Protein AF-F5Y6M7-F1 (afdb_monomer)

Solvent-accessible surface area (backbone atoms only — not comparable to full-atom values): 18464 Å² total; per-residue (Å²): 139,81,66,92,61,47,70,65,46,56,56,47,49,55,55,59,61,39,66,76,75,61,80,89,81,78,86,82,82,83,78,71,82,84,74,93,82,72,79,86,86,74,81,93,67,88,75,88,75,91,73,80,91,71,47,71,66,55,54,52,50,47,16,45,76,72,16,51,59,93,63,49,22,53,53,49,12,53,53,26,47,75,72,57,36,40,19,58,15,48,51,24,42,46,50,41,49,52,45,37,28,29,61,54,59,43,56,69,68,62,53,51,52,52,43,48,54,52,38,54,53,58,68,71,49,87,73,54,78,92,39,72,68,26,49,31,49,50,11,24,47,26,26,38,52,12,50,51,27,47,76,69,66,37,37,68,60,12,40,52,25,42,60,65,21,60,75,80,87,61,58,90,69,30,71,70,47,48,54,44,40,48,27,38,24,76,72,64,41,71,70,33,56,62,55,58,61,72,42,38,49,40,39,68,61,31,38,56,58,24,42,53,43,24,70,54,46,62,60,72,59,12,36,52,26,14,48,51,20,24,70,74,31,70,82,12,70,54,20,67,59,27,28,34,52,38,18,49,68,68,72,58,48,92,54,11,87,36,62,60,52,70,65,57,52,50,50,34,50,51,52,17,62,76,67,74,35,66,72,58,43,56,84,53,49,56,30,46,50,52,77,93,44,77,55,38,53,49,49,53,57,57,54,34,65,45,35,79,40,67,72,41,23,50,49,32,45,51,51,20,74,76,42,65,68,56,31,17,55,51,28,45,55,32,47,73,107

Sequence (337 aa):
MKSSFFLLLSMLILISLGCLGCSREGLATGAMPPTEDAPPVAPANASPGFKPSISLGEIAELERAGGYFPGLGLAESGLHESAGDYGAAVIASYKELSWAYGYGSVDKPSVEDGIRQVLEYLESQSLNAGTDEGKARSNAVNAAKGVLAFSGEDWKDAASLLNAAGFDGDESDSFARWMLLVCSLETGDEAARLLYGAIRARYSNFPEYWYRGARGFKGNIASSYAEQCINLNPQGHFAPECRKIIAGNLGLGGKGEAIRSKAEIEDGIKRSVSAEDPRLLEDILPLMSLPDNVYTLYALGSLKALAAYPVFKEYFSEQASLSGGRLAERLSYISRG

Radius of gyration: 23.69 Å; Cα contacts (8 Å, |Δi|>4): 429; chains: 1; bounding box: 58×53×67 Å

Secondary structure (DSSP, 8-state):
--STTHHHHHHHHHHHHHTTSS-TTSS----PPP-S-PPP-------S-------HHHHHHHHHHH---TTHHHHHHHHHHHTT-HHHHHHHHHHHHHHHHHTTSS-HHHHHHHHHHHHHHHHHS---TTSHHHHHHHHHHHHHHHHHHHHTT-HHHHHHHHHHT--TT--TT-HHHHHHHHHHHHTT-HHHHHHHHHTTTTTTT-HHHHHHHHHHS-HHHHHHHHHHHHHH-TTSTTHHHHHHHHHHHTT-TT-GGG---HHHHHHHHHHHHHTT-GGGGGGGHHHHTSPS-HHHHHHHHHHHHHTTSHHHHHHHHHHHHH--HHHHHHHHHHHH-

Nearest PDB structures (foldseek):
  9gaw-assembly1_P  TM=3.776E-01  e=2.015E-01  Homo sapiens
  8pkp-assembly1_J  TM=3.714E-01  e=1.933E-01  Homo sapiens
  6q6h-assembly1_P  TM=3.797E-01  e=3.189E-01  Homo sapiens
  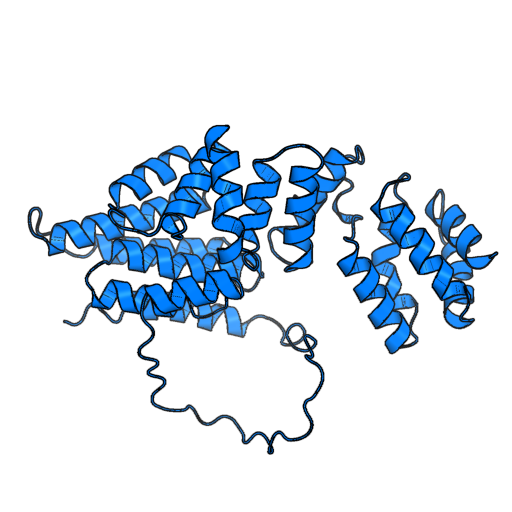6q6h-assembly1_J  TM=4.003E-01  e=6.214E-01  Homo sapiens
  5l0y-assembly3_C  TM=4.524E-01  e=1.211E+00  Thermochaetoides thermophila DSM 1495

Mean predicted aligned error: 9.32 Å

Structure (mmCIF, N/CA/C/O backbone):
data_AF-F5Y6M7-F1
#
_entry.id   AF-F5Y6M7-F1
#
loop_
_atom_site.group_PDB
_atom_site.id
_atom_site.type_symbol
_atom_site.label_atom_id
_atom_site.label_alt_id
_atom_site.label_comp_id
_atom_site.label_asym_id
_atom_site.label_entity_id
_atom_site.label_seq_id
_atom_site.pdbx_PDB_ins_code
_atom_site.Cartn_x
_atom_site.Cartn_y
_atom_site.Cartn_z
_atom_site.occupancy
_atom_site.B_iso_or_equiv
_atom_site.auth_seq_id
_atom_site.auth_comp_id
_atom_site.auth_asym_id
_atom_site.auth_atom_id
_atom_site.pdbx_PDB_model_num
ATOM 1 N N . MET A 1 1 ? 26.449 -15.018 -24.061 1.00 38.56 1 MET A N 1
ATOM 2 C CA . MET A 1 1 ? 25.506 -16.010 -23.483 1.00 38.56 1 MET A CA 1
ATOM 3 C C . MET A 1 1 ? 25.715 -16.338 -21.988 1.00 38.56 1 MET A C 1
ATOM 5 O O . MET A 1 1 ? 25.109 -17.286 -21.519 1.00 38.56 1 MET A O 1
ATOM 9 N N . LYS A 1 2 ? 26.500 -15.576 -21.197 1.00 40.06 2 LYS A N 1
ATOM 10 C CA . LYS A 1 2 ? 26.647 -15.786 -19.730 1.00 40.06 2 LYS A CA 1
ATOM 11 C C . LYS A 1 2 ? 26.033 -14.676 -18.851 1.00 40.06 2 LYS A C 1
ATOM 13 O O . LYS A 1 2 ? 26.124 -14.764 -17.637 1.00 40.06 2 LYS A O 1
ATOM 18 N N . SER A 1 3 ? 25.442 -13.637 -19.449 1.00 46.75 3 SER A N 1
ATOM 19 C CA . SER A 1 3 ? 24.915 -12.467 -18.720 1.00 46.75 3 SER A CA 1
ATOM 20 C C . SER A 1 3 ? 23.458 -12.660 -18.262 1.00 46.75 3 SER A C 1
ATOM 22 O O . SER A 1 3 ? 23.088 -12.163 -17.206 1.00 46.75 3 SER A O 1
ATOM 24 N N . SER A 1 4 ? 22.693 -13.504 -18.968 1.00 46.38 4 SER A N 1
ATOM 25 C CA . SER A 1 4 ? 21.240 -13.694 -18.813 1.00 46.38 4 SER A CA 1
ATOM 26 C C . SER A 1 4 ? 20.769 -14.430 -17.544 1.00 46.38 4 SER A C 1
ATOM 28 O O . SER A 1 4 ? 19.645 -14.903 -17.475 1.00 46.38 4 SER A O 1
ATOM 30 N N . PHE A 1 5 ? 21.667 -14.674 -16.590 1.00 45.91 5 PHE A N 1
ATOM 31 C CA . PHE A 1 5 ? 21.364 -15.423 -15.363 1.00 45.91 5 PHE A CA 1
ATOM 32 C C . PHE A 1 5 ? 21.635 -14.585 -14.113 1.00 45.91 5 PHE A C 1
ATOM 34 O O . PHE A 1 5 ? 21.360 -15.036 -13.011 1.00 45.91 5 PHE A O 1
ATOM 41 N N . PHE A 1 6 ? 22.215 -13.388 -14.259 1.00 52.75 6 PHE A N 1
ATOM 42 C CA . PHE A 1 6 ? 22.750 -12.645 -13.122 1.00 52.75 6 PHE A CA 1
ATOM 43 C C . PHE A 1 6 ? 21.760 -11.621 -12.562 1.00 52.75 6 PHE A C 1
ATOM 45 O O . PHE A 1 6 ? 21.644 -11.559 -11.349 1.00 52.75 6 PHE A O 1
ATOM 52 N N . LEU A 1 7 ? 20.998 -10.900 -13.402 1.00 52.78 7 LEU A N 1
ATOM 53 C CA . LEU A 1 7 ? 19.983 -9.920 -12.961 1.00 52.78 7 LEU A CA 1
ATOM 54 C C . LEU A 1 7 ? 18.886 -10.566 -12.105 1.00 52.78 7 LEU A C 1
ATOM 56 O O . LEU A 1 7 ? 18.525 -10.059 -11.044 1.00 52.78 7 LEU A O 1
ATOM 60 N N . LEU A 1 8 ? 18.397 -11.721 -12.554 1.00 50.94 8 LEU A N 1
ATOM 61 C CA . LEU A 1 8 ? 17.391 -12.510 -11.851 1.00 50.94 8 LEU A CA 1
ATOM 62 C C . LEU A 1 8 ? 17.965 -13.139 -10.569 1.00 50.94 8 LEU A C 1
ATOM 64 O O . LEU A 1 8 ? 17.288 -13.173 -9.547 1.00 50.94 8 LEU A O 1
ATOM 68 N N . LEU A 1 9 ? 19.232 -13.575 -10.586 1.00 49.00 9 LEU A N 1
ATOM 69 C CA . LEU A 1 9 ? 19.900 -14.181 -9.430 1.00 49.00 9 LEU A CA 1
ATOM 70 C C . LEU A 1 9 ? 20.268 -13.150 -8.351 1.00 49.00 9 LEU A C 1
ATOM 72 O O . LEU A 1 9 ? 20.101 -13.449 -7.175 1.00 49.00 9 LEU A O 1
ATOM 76 N N . SER A 1 10 ? 20.715 -11.941 -8.702 1.00 49.94 10 SER A N 1
ATOM 77 C CA . SER A 1 10 ? 20.995 -10.885 -7.719 1.00 49.94 10 SER A CA 1
ATOM 78 C C . SER A 1 10 ? 19.713 -10.351 -7.072 1.00 49.94 10 SER A C 1
ATOM 80 O O . SER A 1 10 ? 19.687 -10.165 -5.857 1.00 49.94 10 SER A O 1
ATOM 82 N N . MET A 1 11 ? 18.622 -10.220 -7.835 1.00 53.16 11 MET A N 1
ATOM 83 C CA . MET A 1 11 ? 17.289 -9.900 -7.298 1.00 53.16 11 MET A CA 1
ATOM 84 C C . MET A 1 11 ? 16.720 -11.030 -6.414 1.00 53.16 11 MET A C 1
ATOM 86 O O . MET A 1 11 ? 16.199 -10.765 -5.332 1.00 53.16 11 MET A O 1
ATOM 90 N N . LEU A 1 12 ? 16.889 -12.300 -6.804 1.00 53.12 12 LEU A N 1
ATOM 91 C CA . LEU A 1 12 ? 16.504 -13.464 -5.990 1.00 53.12 12 LEU A CA 1
ATOM 92 C C . LEU A 1 12 ? 17.332 -13.597 -4.701 1.00 53.12 12 LEU A C 1
ATOM 94 O O . LEU A 1 12 ? 16.791 -13.998 -3.670 1.00 53.12 12 LEU A O 1
ATOM 98 N N . ILE A 1 13 ? 18.624 -13.249 -4.728 1.00 53.75 13 ILE A N 1
ATOM 99 C CA . ILE A 1 13 ? 19.487 -13.258 -3.538 1.00 53.75 13 ILE A CA 1
ATOM 100 C C . ILE A 1 13 ? 18.972 -12.252 -2.498 1.00 53.75 13 ILE A C 1
ATOM 102 O O . ILE A 1 13 ? 18.893 -12.602 -1.321 1.00 53.75 13 ILE A O 1
ATOM 106 N N . LEU A 1 14 ? 18.521 -11.067 -2.921 1.00 51.44 14 LEU A N 1
ATOM 107 C CA . LEU A 1 14 ? 17.935 -10.052 -2.034 1.00 51.44 14 LEU A CA 1
ATOM 108 C C . LEU A 1 14 ? 16.632 -10.526 -1.373 1.00 51.44 14 LEU A C 1
ATOM 110 O O . LEU A 1 14 ? 16.454 -10.343 -0.170 1.00 51.44 14 LEU A O 1
ATOM 114 N N . ILE A 1 15 ? 15.766 -11.215 -2.123 1.00 52.41 15 ILE A N 1
ATOM 115 C CA . ILE A 1 15 ? 14.529 -11.804 -1.583 1.00 52.41 15 ILE A CA 1
ATOM 116 C C . ILE A 1 15 ? 14.859 -12.949 -0.607 1.00 52.41 15 ILE A C 1
ATOM 118 O O . ILE A 1 15 ? 14.293 -13.030 0.482 1.00 52.41 15 ILE A O 1
ATOM 122 N N . SER A 1 16 ? 15.830 -13.808 -0.940 1.00 43.44 16 SER A N 1
ATOM 123 C CA . SER A 1 16 ? 16.212 -14.948 -0.092 1.00 43.44 16 SER A CA 1
ATOM 124 C C . SER A 1 16 ? 16.916 -14.550 1.214 1.00 43.44 16 SER A C 1
ATOM 126 O O . SER A 1 16 ? 16.759 -15.238 2.223 1.00 43.44 16 SER A O 1
ATOM 128 N N . LEU A 1 17 ? 17.653 -13.433 1.220 1.00 42.22 17 LEU A N 1
ATOM 129 C CA . LEU A 1 17 ? 18.317 -12.906 2.415 1.00 42.22 17 LEU A CA 1
ATOM 130 C C . LEU A 1 17 ? 17.340 -12.153 3.333 1.00 42.22 17 LEU A C 1
ATOM 132 O O . LEU A 1 17 ? 17.483 -12.246 4.551 1.00 42.22 17 LEU A O 1
ATOM 136 N N . GLY A 1 18 ? 16.311 -11.493 2.785 1.00 38.72 18 GLY A N 1
ATOM 137 C CA . GLY A 1 18 ? 15.234 -10.870 3.570 1.00 38.72 18 GLY A CA 1
ATOM 138 C C . GLY A 1 18 ? 14.302 -11.884 4.252 1.00 38.72 18 GLY A C 1
ATOM 139 O O . GLY A 1 18 ? 13.881 -11.684 5.390 1.00 38.72 18 GLY A O 1
ATOM 140 N N . CYS A 1 19 ? 14.046 -13.036 3.621 1.00 37.62 19 CYS A N 1
ATOM 141 C CA . CYS A 1 19 ? 13.183 -14.083 4.185 1.00 37.62 19 CYS A CA 1
ATOM 142 C C . CYS A 1 19 ? 13.796 -14.883 5.355 1.00 37.62 19 CYS A C 1
ATOM 144 O O . CYS A 1 19 ? 13.081 -15.660 5.987 1.00 37.62 19 CYS A O 1
ATOM 146 N N . LEU A 1 20 ? 15.087 -14.722 5.668 1.00 33.81 20 LEU A N 1
ATOM 147 C CA . LEU A 1 20 ? 15.745 -15.438 6.773 1.00 33.81 20 LEU A CA 1
ATOM 148 C C . LEU A 1 20 ? 15.658 -14.709 8.130 1.00 33.81 20 LEU A C 1
ATOM 150 O O . LEU A 1 20 ? 16.050 -15.288 9.142 1.00 33.81 20 LEU A O 1
ATOM 154 N N . GLY A 1 21 ? 15.138 -13.474 8.171 1.00 30.48 21 GLY A N 1
ATOM 155 C CA . GLY A 1 21 ? 15.142 -12.622 9.371 1.00 30.48 21 GLY A CA 1
ATOM 156 C C . GLY A 1 21 ? 13.788 -12.342 10.037 1.00 30.48 21 GLY A C 1
ATOM 157 O O . GLY A 1 21 ? 13.776 -11.828 11.154 1.00 30.48 21 GLY A O 1
ATOM 158 N N . CYS A 1 22 ? 12.653 -12.671 9.411 1.00 30.58 22 CYS A N 1
ATOM 159 C CA . CYS A 1 22 ? 11.329 -12.326 9.944 1.00 30.58 22 CYS A CA 1
ATOM 160 C C . CYS A 1 22 ? 10.579 -13.551 10.485 1.00 30.58 22 CYS A C 1
ATOM 162 O O . CYS A 1 22 ? 10.373 -14.547 9.791 1.00 30.58 22 CYS A O 1
ATOM 164 N N . SER A 1 23 ? 10.167 -13.454 11.751 1.00 29.89 23 SER A N 1
ATOM 165 C CA . SER A 1 23 ? 9.388 -14.447 12.489 1.00 29.89 23 SER A CA 1
ATOM 166 C C . SER A 1 23 ? 8.199 -14.983 11.691 1.00 29.89 23 SER A C 1
ATOM 168 O O . SER A 1 23 ? 7.392 -14.245 11.130 1.00 29.89 23 SER A O 1
ATOM 170 N N . ARG A 1 24 ? 8.077 -16.308 11.695 1.00 26.98 24 ARG A N 1
ATOM 171 C CA . ARG A 1 24 ? 7.140 -17.127 10.916 1.00 26.98 24 ARG A CA 1
ATOM 172 C C . ARG A 1 24 ? 5.676 -17.073 11.395 1.00 26.98 24 ARG A C 1
ATOM 174 O O . ARG A 1 24 ? 4.936 -18.017 11.145 1.00 26.98 24 ARG A O 1
ATOM 181 N N . GLU A 1 25 ? 5.249 -16.012 12.077 1.00 29.19 25 GLU A N 1
ATOM 182 C CA . GLU A 1 25 ? 3.933 -15.961 12.744 1.00 29.19 25 GLU A CA 1
ATOM 183 C C . GLU A 1 25 ? 2.827 -15.228 11.959 1.00 29.19 25 GLU A C 1
ATOM 185 O O . GLU A 1 25 ? 1.683 -15.221 12.396 1.00 29.19 25 GLU A O 1
ATOM 190 N N . GLY A 1 26 ? 3.101 -14.670 10.773 1.00 27.14 26 GLY A N 1
ATOM 191 C CA . GLY A 1 26 ? 2.112 -13.854 10.041 1.00 27.14 26 GLY A CA 1
ATOM 192 C C . GLY A 1 26 ? 1.380 -14.501 8.855 1.00 27.14 26 GLY A C 1
ATOM 193 O O . GLY A 1 26 ? 0.433 -13.913 8.348 1.00 27.14 26 GLY A O 1
ATOM 194 N N . LEU A 1 27 ? 1.795 -15.678 8.369 1.00 28.19 27 LEU A N 1
ATOM 195 C CA . LEU A 1 27 ? 1.344 -16.207 7.062 1.00 28.19 27 LEU A CA 1
ATOM 196 C C . LEU A 1 27 ? 0.373 -17.396 7.127 1.00 28.19 27 LEU A C 1
ATOM 198 O O . LEU A 1 27 ? 0.141 -18.069 6.125 1.00 28.19 27 LEU A O 1
ATOM 202 N N . ALA A 1 28 ? -0.244 -17.645 8.280 1.00 30.31 28 ALA A N 1
ATOM 203 C CA . ALA A 1 28 ? -1.274 -18.668 8.419 1.00 30.31 28 ALA A CA 1
ATOM 204 C C . ALA A 1 28 ? -2.519 -18.078 9.084 1.00 30.31 28 ALA A C 1
ATOM 206 O O . ALA A 1 28 ? -2.620 -18.096 10.303 1.00 30.31 28 ALA A O 1
ATOM 207 N N . THR A 1 29 ? -3.443 -17.522 8.291 1.00 28.84 29 THR A N 1
ATOM 208 C CA . THR A 1 29 ? -4.909 -17.481 8.544 1.00 28.84 29 THR A CA 1
ATOM 209 C C . THR A 1 29 ? -5.645 -16.724 7.426 1.00 28.84 29 THR A C 1
ATOM 211 O O . THR A 1 29 ? -6.476 -15.857 7.652 1.00 28.84 29 THR A O 1
ATOM 214 N N . GLY A 1 30 ? -5.378 -17.096 6.174 1.00 26.62 30 GLY A N 1
ATOM 215 C CA . GLY A 1 30 ? -6.257 -16.809 5.035 1.00 26.62 30 GLY A CA 1
ATOM 216 C C . GLY A 1 30 ? -6.943 -18.094 4.583 1.00 26.62 30 GLY A C 1
ATOM 217 O O . GLY A 1 30 ? -6.727 -18.544 3.463 1.00 26.62 30 GLY A O 1
ATOM 218 N N . ALA A 1 31 ? -7.663 -18.763 5.487 1.00 28.25 31 ALA A N 1
ATOM 219 C CA . ALA A 1 31 ? -8.345 -20.013 5.175 1.00 28.25 31 ALA A CA 1
ATOM 220 C C . ALA A 1 31 ? -9.518 -19.744 4.220 1.00 28.25 31 ALA A C 1
ATOM 222 O O . ALA A 1 31 ? -10.558 -19.222 4.626 1.00 28.25 31 ALA A O 1
ATOM 223 N N . MET A 1 32 ? -9.354 -20.136 2.954 1.00 29.45 32 MET A N 1
ATOM 224 C CA . MET A 1 32 ? -10.491 -20.563 2.142 1.00 29.45 32 MET A CA 1
ATOM 225 C C . MET A 1 32 ? -11.198 -21.732 2.857 1.00 29.45 32 MET A C 1
ATOM 227 O O . MET A 1 32 ? -10.522 -22.528 3.517 1.00 29.45 32 MET A O 1
ATOM 231 N N . PRO A 1 33 ? -12.536 -21.845 2.774 1.00 29.19 33 PRO A N 1
ATOM 232 C CA 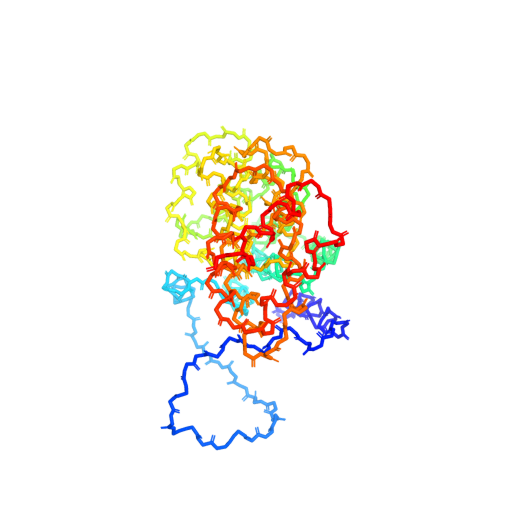. PRO A 1 33 ? -13.256 -22.956 3.387 1.00 29.19 33 PRO A CA 1
ATOM 233 C C . PRO A 1 33 ? -12.767 -24.297 2.809 1.00 29.19 33 PRO A C 1
ATOM 235 O O . PRO A 1 33 ? -12.446 -24.366 1.619 1.00 29.19 33 PRO A O 1
ATOM 238 N N . PRO A 1 34 ? -12.687 -25.360 3.628 1.00 28.77 34 PRO A N 1
ATOM 239 C CA . PRO A 1 34 ? -12.121 -26.630 3.207 1.00 28.77 34 PRO A CA 1
ATOM 240 C C . PRO A 1 34 ? -13.076 -27.323 2.236 1.00 28.77 34 PRO A C 1
ATOM 242 O O . PRO A 1 34 ? -14.213 -27.639 2.579 1.00 28.77 34 PRO A O 1
ATOM 245 N N . THR A 1 35 ? -12.605 -27.598 1.025 1.00 31.08 35 THR A N 1
ATOM 246 C CA . THR A 1 35 ? -13.136 -28.703 0.229 1.00 31.08 35 THR A CA 1
ATOM 247 C C . THR A 1 35 ? -12.589 -29.995 0.836 1.00 31.08 35 THR A C 1
ATOM 249 O O . THR A 1 35 ? -11.390 -30.265 0.736 1.00 31.08 35 THR A O 1
ATOM 252 N N . GLU A 1 36 ? -13.446 -30.754 1.521 1.00 29.98 36 GLU A N 1
ATOM 253 C CA . GLU A 1 36 ? -13.188 -32.147 1.898 1.00 29.98 36 GLU A CA 1
ATOM 254 C C . GLU A 1 36 ? -12.927 -32.958 0.619 1.00 29.98 36 GLU A C 1
ATOM 256 O O . GLU A 1 36 ? -13.863 -33.237 -0.117 1.00 29.98 36 GLU A O 1
ATOM 261 N N . ASP A 1 37 ? -11.646 -33.183 0.302 1.00 33.12 37 ASP A N 1
ATOM 262 C CA . ASP A 1 37 ? -11.072 -34.313 -0.468 1.00 33.12 37 ASP A CA 1
ATOM 263 C C . ASP A 1 37 ? -9.660 -33.970 -1.001 1.00 33.12 37 ASP A C 1
ATOM 265 O O . ASP A 1 37 ? -9.307 -34.234 -2.152 1.00 33.12 37 ASP A O 1
ATOM 269 N N . ALA A 1 38 ? -8.801 -33.372 -0.165 1.00 30.30 38 ALA A N 1
ATOM 270 C CA . ALA A 1 38 ? -7.386 -33.202 -0.498 1.00 30.30 38 ALA A CA 1
ATOM 271 C C . ALA A 1 38 ? -6.548 -34.336 0.136 1.00 30.30 38 ALA A C 1
ATOM 273 O O . ALA A 1 38 ? -6.581 -34.499 1.359 1.00 30.30 38 ALA A O 1
ATOM 274 N N . PRO A 1 39 ? -5.790 -35.127 -0.652 1.00 30.89 39 PRO A N 1
ATOM 275 C CA . PRO A 1 39 ? -4.927 -36.180 -0.122 1.00 30.89 39 PRO A CA 1
ATOM 276 C C . PRO A 1 39 ? -3.743 -35.594 0.676 1.00 30.89 39 PRO A C 1
ATOM 278 O O . PRO A 1 39 ? -3.379 -34.431 0.485 1.00 30.89 39 PRO A O 1
ATOM 281 N N . PRO A 1 40 ? -3.125 -36.382 1.579 1.00 29.73 40 PRO A N 1
ATOM 282 C CA . PRO A 1 40 ? -2.160 -35.879 2.552 1.00 29.73 40 PRO A CA 1
ATOM 283 C C . PRO A 1 40 ? -0.910 -35.284 1.891 1.00 29.73 40 PRO A C 1
ATOM 285 O O . PRO A 1 40 ? -0.286 -35.893 1.021 1.00 29.73 40 PRO A O 1
ATOM 288 N N . VAL A 1 41 ? -0.532 -34.091 2.356 1.00 32.78 41 VAL A N 1
ATOM 289 C CA . VAL A 1 41 ? 0.650 -33.337 1.922 1.00 32.78 41 VAL A CA 1
ATOM 290 C C . VAL A 1 41 ? 1.926 -34.054 2.380 1.00 32.78 41 VAL A C 1
ATOM 292 O O . VAL A 1 41 ? 2.188 -34.186 3.575 1.00 32.78 41 VAL A O 1
ATOM 295 N N . ALA A 1 42 ? 2.726 -34.513 1.416 1.00 29.19 42 ALA A N 1
ATOM 296 C CA . ALA A 1 42 ? 4.065 -35.059 1.630 1.00 29.19 42 ALA A CA 1
ATOM 297 C C . ALA A 1 42 ? 5.101 -33.933 1.865 1.00 29.19 42 ALA A C 1
ATOM 299 O O . ALA A 1 42 ? 4.915 -32.818 1.370 1.00 29.19 42 ALA A O 1
ATOM 300 N N . PRO A 1 43 ? 6.201 -34.194 2.601 1.00 29.95 43 PRO A N 1
ATOM 301 C CA . PRO A 1 43 ? 7.187 -33.175 2.940 1.00 29.95 43 PRO A CA 1
ATOM 302 C C . PRO A 1 43 ? 7.972 -32.696 1.713 1.00 29.95 43 PRO A C 1
ATOM 304 O O . PRO A 1 43 ? 8.171 -33.429 0.743 1.00 29.95 43 PRO A O 1
ATOM 307 N N . ALA A 1 44 ? 8.423 -31.444 1.803 1.00 40.34 44 ALA A N 1
ATOM 308 C CA . ALA A 1 44 ? 9.126 -30.686 0.780 1.00 40.34 44 ALA A CA 1
ATOM 309 C C . ALA A 1 44 ? 10.317 -31.444 0.170 1.00 40.34 44 ALA A C 1
ATOM 311 O O . ALA A 1 44 ? 11.409 -31.481 0.733 1.00 40.34 44 ALA A O 1
ATOM 312 N N . ASN A 1 45 ? 10.108 -31.967 -1.036 1.00 30.69 45 ASN A N 1
ATOM 313 C CA . ASN A 1 45 ? 11.173 -32.233 -1.988 1.00 30.69 45 ASN A CA 1
ATOM 314 C C . ASN A 1 45 ? 11.126 -31.133 -3.047 1.00 30.69 45 ASN A C 1
ATOM 316 O O . ASN A 1 45 ? 10.085 -30.902 -3.668 1.00 30.69 45 ASN A O 1
ATOM 320 N N . ALA A 1 46 ? 12.256 -30.449 -3.228 1.00 36.31 46 ALA A N 1
ATOM 321 C CA . ALA A 1 46 ? 12.477 -29.518 -4.323 1.00 36.31 46 ALA A CA 1
ATOM 322 C C . ALA A 1 46 ? 12.068 -30.195 -5.637 1.00 36.31 46 ALA A C 1
ATOM 324 O O . ALA A 1 46 ? 12.698 -31.162 -6.060 1.00 36.31 46 ALA A O 1
ATOM 325 N N . SER A 1 47 ? 10.982 -29.722 -6.247 1.00 27.97 47 SER A N 1
ATOM 326 C CA . SER A 1 47 ? 10.545 -30.220 -7.546 1.00 27.97 47 SER A CA 1
ATOM 327 C C . SER A 1 47 ? 11.450 -29.616 -8.622 1.00 27.97 47 SER A C 1
ATOM 329 O O . SER A 1 47 ? 11.456 -28.394 -8.789 1.00 27.97 47 SER A O 1
ATOM 331 N N . PRO A 1 48 ? 12.230 -30.426 -9.356 1.00 31.70 48 PRO A N 1
ATOM 332 C CA . PRO A 1 48 ? 12.978 -29.942 -10.497 1.00 31.70 48 PRO A CA 1
ATOM 333 C C . PRO A 1 48 ? 12.004 -29.784 -11.672 1.00 31.70 48 PRO A C 1
ATOM 335 O O . PRO A 1 48 ? 11.471 -30.771 -12.171 1.00 31.70 48 PRO A O 1
ATOM 338 N N . GLY A 1 49 ? 11.777 -28.545 -12.120 1.00 33.44 49 GLY A N 1
ATOM 339 C CA . GLY A 1 49 ? 11.135 -28.273 -13.413 1.00 33.44 49 GLY A CA 1
ATOM 340 C C . GLY A 1 49 ? 9.733 -27.658 -13.388 1.00 33.44 49 GLY A C 1
ATOM 341 O O . GLY A 1 49 ? 8.863 -28.118 -14.124 1.00 33.44 49 GLY A O 1
ATOM 342 N N . PHE A 1 50 ? 9.512 -26.570 -12.645 1.00 33.53 50 PHE A N 1
ATOM 343 C CA . PHE A 1 50 ? 8.385 -25.683 -12.952 1.00 33.53 50 PHE A CA 1
ATOM 344 C C . PHE A 1 50 ? 8.686 -24.938 -14.266 1.00 33.53 50 PHE A C 1
ATOM 346 O O . PHE A 1 50 ? 9.446 -23.975 -14.290 1.00 33.53 50 PHE A O 1
ATOM 353 N N . LYS A 1 51 ? 8.138 -25.430 -15.382 1.00 40.66 51 LYS A N 1
ATOM 354 C CA . LYS A 1 51 ? 7.995 -24.674 -16.633 1.00 40.66 51 LYS A CA 1
ATOM 355 C C . LYS A 1 51 ? 6.505 -24.477 -16.915 1.00 40.66 51 LYS A C 1
ATOM 357 O O . LYS A 1 51 ? 5.937 -25.276 -17.659 1.00 40.66 51 LYS A O 1
ATOM 362 N N . PRO A 1 52 ? 5.847 -23.444 -16.375 1.00 43.31 52 PRO A N 1
ATOM 363 C CA . PRO A 1 52 ? 4.686 -22.917 -17.056 1.00 43.31 52 PRO A CA 1
ATOM 364 C C . PRO A 1 52 ? 5.224 -22.135 -18.257 1.00 43.31 52 PRO A C 1
ATOM 366 O O . PRO A 1 52 ? 6.027 -21.214 -18.111 1.00 43.31 52 PRO A O 1
ATOM 369 N N . SER A 1 53 ? 4.819 -22.508 -19.465 1.00 62.00 53 SER A N 1
ATOM 370 C CA . SER A 1 53 ? 4.972 -21.643 -20.635 1.00 62.00 53 SER A CA 1
ATOM 371 C C . SER A 1 53 ? 3.956 -20.501 -20.540 1.00 62.00 53 SER A C 1
ATOM 373 O O . SER A 1 53 ? 3.086 -20.393 -21.396 1.00 62.00 53 SER A O 1
ATOM 375 N N . ILE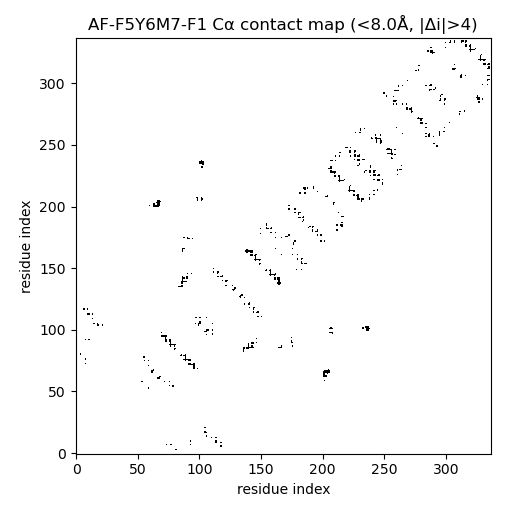 A 1 54 ? 4.001 -19.731 -19.452 1.00 76.62 54 ILE A N 1
ATOM 376 C CA . ILE A 1 54 ? 3.142 -18.568 -19.282 1.00 76.62 54 ILE A CA 1
ATOM 377 C C . ILE A 1 54 ? 3.705 -17.440 -20.146 1.00 76.62 54 ILE A C 1
ATOM 379 O O . ILE A 1 54 ? 4.908 -17.178 -20.145 1.00 76.62 54 ILE A O 1
ATOM 383 N N . SER A 1 55 ? 2.847 -16.827 -20.942 1.00 88.69 55 SER A N 1
ATOM 384 C CA . SER A 1 55 ? 3.155 -15.669 -21.775 1.00 88.69 55 SER A CA 1
ATOM 385 C C . SER A 1 55 ? 2.942 -14.364 -21.002 1.00 88.69 55 SER A C 1
ATOM 387 O O . SER A 1 55 ? 2.230 -14.331 -19.998 1.00 88.69 55 SER A O 1
ATOM 389 N N . LEU A 1 56 ? 3.514 -13.260 -21.498 1.00 88.62 56 LEU A N 1
ATOM 390 C CA . LEU A 1 56 ? 3.289 -11.925 -20.924 1.00 88.62 56 LEU A CA 1
ATOM 391 C C . LEU A 1 56 ? 1.793 -11.562 -20.881 1.00 88.62 56 LEU A C 1
ATOM 393 O O . LEU A 1 56 ? 1.324 -11.004 -19.893 1.00 88.62 56 LEU A O 1
ATOM 397 N N . GLY A 1 57 ? 1.030 -11.944 -21.913 1.00 89.75 57 GLY A N 1
ATOM 398 C CA . GLY A 1 57 ? -0.417 -11.716 -21.961 1.00 89.75 57 GLY A CA 1
ATOM 399 C C . GLY A 1 57 ? -1.184 -12.520 -20.909 1.00 89.75 57 GLY A C 1
ATOM 400 O O . GLY A 1 57 ? -2.097 -11.995 -20.284 1.00 89.75 57 GLY A O 1
ATOM 401 N N . GLU A 1 58 ? -0.792 -13.769 -20.647 1.00 90.56 58 GLU A N 1
ATOM 402 C CA . GLU A 1 58 ? -1.411 -14.571 -19.582 1.00 90.56 58 GLU A CA 1
ATOM 403 C C . GLU A 1 58 ? -1.096 -14.016 -18.189 1.00 90.56 58 GLU A C 1
ATOM 405 O O . GLU A 1 58 ? -1.985 -13.991 -17.344 1.00 90.56 58 GLU A O 1
ATOM 410 N N . ILE A 1 59 ? 0.127 -13.520 -17.951 1.00 91.06 59 ILE A N 1
ATOM 411 C CA . ILE A 1 59 ? 0.461 -12.807 -16.705 1.00 91.06 59 ILE A CA 1
ATOM 412 C C . ILE A 1 59 ? -0.463 -11.597 -16.530 1.00 91.06 59 ILE A C 1
ATOM 414 O O . ILE A 1 59 ? -1.069 -11.438 -15.471 1.00 91.06 59 ILE A O 1
ATOM 418 N N . ALA A 1 60 ? -0.618 -10.777 -17.571 1.00 91.56 60 ALA A N 1
ATOM 419 C CA . ALA A 1 60 ? -1.482 -9.603 -17.521 1.00 91.56 60 ALA A CA 1
ATOM 420 C C . ALA A 1 60 ? -2.953 -9.962 -17.246 1.00 91.56 60 ALA A C 1
ATOM 422 O O . ALA A 1 60 ? -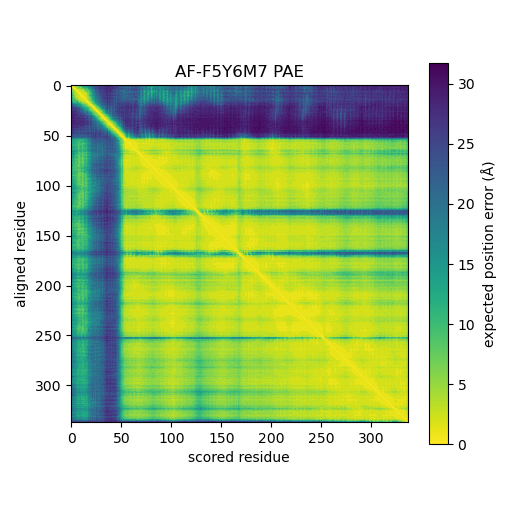3.587 -9.337 -16.397 1.00 91.56 60 ALA A O 1
ATOM 423 N N . GLU A 1 61 ? -3.493 -10.993 -17.900 1.00 92.44 61 GLU A N 1
ATOM 424 C CA . GLU A 1 61 ? -4.870 -11.449 -17.670 1.00 92.44 61 GLU A CA 1
ATOM 425 C C . GLU A 1 61 ? -5.079 -12.019 -16.262 1.00 92.44 61 GLU A C 1
ATOM 427 O O . GLU A 1 61 ? -6.098 -11.735 -15.629 1.00 92.44 61 GLU A O 1
ATOM 432 N N . LEU A 1 62 ? -4.109 -12.766 -15.724 1.00 90.94 62 LEU A N 1
ATOM 433 C CA . LEU A 1 62 ? -4.171 -13.252 -14.344 1.00 90.94 62 LEU A CA 1
ATOM 434 C C . LEU A 1 62 ? -4.209 -12.089 -13.343 1.00 90.94 62 LEU A C 1
ATOM 436 O O . LEU A 1 62 ? -5.009 -12.107 -12.406 1.00 90.94 62 LEU A O 1
ATOM 440 N N . GLU A 1 63 ? -3.401 -11.054 -13.572 1.00 92.69 63 GLU A N 1
ATOM 441 C CA . GLU A 1 63 ? -3.403 -9.847 -12.745 1.00 92.69 63 GLU A CA 1
ATOM 442 C C . GLU A 1 63 ? -4.713 -9.064 -12.872 1.00 92.69 63 GLU A C 1
ATOM 444 O O . GLU A 1 63 ? -5.231 -8.581 -11.872 1.00 92.69 63 GLU A O 1
ATOM 449 N N . ARG A 1 64 ? -5.298 -8.954 -14.069 1.00 93.38 64 ARG A N 1
ATOM 450 C CA . ARG A 1 64 ? -6.606 -8.299 -14.256 1.00 93.38 64 ARG A CA 1
ATOM 451 C C . ARG A 1 64 ? -7.736 -9.061 -13.565 1.00 93.38 64 ARG A C 1
ATOM 453 O O . ARG A 1 64 ? -8.659 -8.434 -13.046 1.00 93.38 64 ARG A O 1
ATOM 460 N N . ALA A 1 65 ? -7.677 -10.392 -13.568 1.00 92.19 65 ALA A N 1
ATOM 461 C CA . ALA A 1 65 ? -8.715 -11.247 -13.002 1.00 92.19 65 ALA A CA 1
ATOM 462 C C . ALA A 1 65 ? -8.653 -11.340 -11.469 1.00 92.19 65 ALA A C 1
ATOM 464 O O . ALA A 1 65 ? -9.699 -11.391 -10.821 1.00 92.19 65 ALA A O 1
ATOM 465 N N . GLY A 1 66 ? -7.449 -11.389 -10.892 1.00 87.69 66 GLY A N 1
ATOM 466 C CA . GLY A 1 66 ? -7.248 -11.674 -9.466 1.00 87.69 66 GLY A CA 1
ATOM 467 C C . GLY A 1 66 ? -6.398 -10.662 -8.700 1.00 87.69 66 GLY A C 1
ATOM 468 O O . GLY A 1 66 ? -6.262 -10.803 -7.485 1.00 87.69 66 GLY A O 1
ATOM 469 N N . GLY A 1 67 ? -5.844 -9.655 -9.374 1.00 89.50 67 GLY A N 1
ATOM 470 C CA . GLY A 1 67 ? -4.796 -8.782 -8.851 1.00 89.50 67 GLY A CA 1
ATOM 471 C C . GLY A 1 67 ? -3.407 -9.425 -8.915 1.00 89.50 67 GLY A C 1
ATOM 472 O O . GLY A 1 67 ? -3.254 -10.616 -9.178 1.00 89.50 67 GLY A O 1
ATOM 473 N N . TYR A 1 68 ? -2.375 -8.625 -8.644 1.00 89.81 68 TYR A N 1
ATOM 474 C CA . TYR A 1 68 ? -0.993 -9.101 -8.550 1.00 89.81 68 TYR A CA 1
ATOM 475 C C . TYR A 1 68 ? -0.800 -10.179 -7.469 1.00 89.81 68 TYR A C 1
ATOM 477 O O . TYR A 1 68 ? -1.366 -10.081 -6.375 1.00 89.81 68 TYR A O 1
ATOM 485 N N . PHE A 1 69 ? 0.056 -11.164 -7.750 1.00 86.50 69 PHE A N 1
ATOM 486 C CA . PHE A 1 69 ? 0.509 -12.170 -6.791 1.00 86.50 69 PHE A CA 1
ATOM 487 C C . PHE A 1 69 ? 2.029 -12.387 -6.868 1.00 86.50 69 PHE A C 1
ATOM 489 O O . PHE A 1 69 ? 2.620 -12.197 -7.935 1.00 86.50 69 PHE A O 1
ATOM 496 N N . PRO A 1 70 ? 2.666 -12.793 -5.752 1.00 88.12 70 PRO A N 1
ATOM 497 C CA . PRO A 1 70 ? 4.117 -12.954 -5.679 1.00 88.12 70 PRO A CA 1
ATOM 498 C C . PRO A 1 70 ? 4.656 -13.940 -6.709 1.00 88.12 70 PRO A C 1
ATOM 500 O O . PRO A 1 70 ? 4.050 -14.980 -6.975 1.00 88.12 70 PRO A O 1
ATOM 503 N N . GLY A 1 71 ? 5.824 -13.627 -7.256 1.00 88.00 71 GLY A N 1
ATOM 504 C CA . GLY A 1 71 ? 6.514 -14.400 -8.281 1.00 88.00 71 GLY A CA 1
ATOM 505 C C . GLY A 1 71 ? 6.157 -14.006 -9.714 1.00 88.00 71 GLY A C 1
ATOM 506 O O . GLY A 1 71 ? 6.908 -14.355 -10.628 1.00 88.00 71 GLY A O 1
ATOM 507 N N . LEU A 1 72 ? 5.070 -13.259 -9.945 1.00 90.44 72 LEU A N 1
ATOM 508 C CA . LEU A 1 72 ? 4.739 -12.786 -11.291 1.00 90.44 72 LEU A CA 1
ATOM 509 C C . LEU A 1 72 ? 5.728 -11.763 -11.823 1.00 90.44 72 LEU A C 1
ATOM 511 O O . LEU A 1 72 ? 6.032 -11.807 -13.010 1.00 90.44 72 LEU A O 1
ATOM 515 N N . GLY A 1 73 ? 6.259 -10.881 -10.970 1.00 91.69 73 GLY A N 1
ATOM 516 C CA . GLY A 1 73 ? 7.248 -9.894 -11.411 1.00 91.69 73 GLY A CA 1
ATOM 517 C C . GLY A 1 73 ? 8.536 -10.577 -11.870 1.00 91.69 73 GLY A C 1
ATOM 518 O O . GLY A 1 73 ? 9.111 -10.221 -12.896 1.00 91.69 73 GLY A O 1
ATOM 519 N N . LEU A 1 74 ? 8.942 -11.637 -11.164 1.00 90.69 74 LEU A N 1
ATOM 520 C CA . LEU A 1 74 ? 10.091 -12.462 -11.546 1.00 90.69 74 LEU A CA 1
ATOM 521 C C . LEU A 1 74 ? 9.851 -13.246 -12.844 1.00 90.69 74 LEU A C 1
ATOM 523 O O . LEU A 1 74 ? 10.749 -13.330 -13.683 1.00 90.69 74 LEU A O 1
ATOM 527 N N . ALA A 1 75 ? 8.653 -13.811 -13.024 1.00 90.81 75 ALA A N 1
ATOM 528 C CA . ALA A 1 75 ? 8.291 -14.514 -14.254 1.00 90.81 75 ALA A CA 1
ATOM 529 C C . ALA A 1 75 ? 8.251 -13.559 -15.461 1.00 90.81 75 ALA A C 1
ATOM 531 O O . ALA A 1 75 ? 8.858 -13.848 -16.492 1.00 90.81 75 ALA A O 1
ATOM 532 N N . GLU A 1 76 ? 7.596 -12.404 -15.309 1.00 91.62 76 GLU A N 1
ATOM 533 C CA . GLU A 1 76 ? 7.531 -11.322 -16.299 1.00 91.62 76 GLU A CA 1
ATOM 534 C C . GLU A 1 76 ? 8.946 -10.848 -16.671 1.00 91.62 76 GLU A C 1
ATOM 536 O O . GLU A 1 76 ? 9.294 -10.781 -17.851 1.00 91.62 76 GLU A O 1
ATOM 541 N N . SER A 1 77 ? 9.812 -10.653 -15.673 1.00 92.12 77 SER A N 1
ATOM 542 C CA . SER A 1 77 ? 11.215 -10.279 -15.874 1.00 92.12 77 SER A CA 1
ATOM 543 C C . SER A 1 77 ? 11.994 -11.293 -16.715 1.00 92.12 77 SER A C 1
ATOM 545 O O . SER A 1 77 ? 12.634 -10.921 -17.700 1.00 92.12 77 SER A O 1
ATOM 547 N N . GLY A 1 78 ? 11.882 -12.588 -16.400 1.00 90.31 78 GLY A N 1
ATOM 548 C CA . GLY A 1 78 ? 12.563 -13.645 -17.153 1.00 90.31 78 GLY A CA 1
ATOM 549 C C . GLY A 1 78 ? 12.091 -13.764 -18.608 1.00 90.31 78 GLY A C 1
ATOM 550 O O . GLY A 1 78 ? 12.886 -14.095 -19.495 1.00 90.31 78 GLY A O 1
ATOM 551 N N . LEU A 1 79 ? 10.816 -13.466 -18.880 1.00 90.50 79 LEU A N 1
ATOM 552 C CA . LEU A 1 79 ? 10.267 -13.425 -20.239 1.00 90.50 79 LEU A CA 1
ATOM 553 C C . LEU A 1 79 ? 10.827 -12.242 -21.036 1.00 90.50 79 LEU A C 1
ATOM 555 O O . LEU A 1 79 ? 11.275 -12.437 -22.167 1.00 90.50 79 LEU A O 1
ATOM 559 N N . HIS A 1 80 ? 10.867 -11.047 -20.441 1.00 90.44 80 HIS A N 1
ATOM 560 C CA . HIS A 1 80 ? 11.469 -9.868 -21.067 1.00 90.44 80 HIS A CA 1
ATOM 561 C C . HIS A 1 80 ? 12.969 -10.056 -21.322 1.00 90.44 80 HIS A C 1
ATOM 563 O O . HIS A 1 80 ? 13.450 -9.773 -22.420 1.00 90.44 80 HIS A O 1
ATOM 569 N N . GLU A 1 81 ? 13.702 -10.630 -20.366 1.00 87.94 81 GLU A N 1
ATOM 570 C CA . GLU A 1 81 ? 15.123 -10.951 -20.527 1.00 87.94 81 GLU A CA 1
ATOM 571 C C . GLU A 1 81 ? 15.352 -11.943 -21.680 1.00 87.94 81 GLU A C 1
ATOM 573 O O . GLU A 1 81 ? 16.242 -11.744 -22.510 1.00 87.94 81 GLU A O 1
ATOM 578 N N . SER A 1 82 ? 14.504 -12.971 -21.792 1.00 88.31 82 SER A N 1
ATOM 579 C CA . SER A 1 82 ? 14.553 -13.947 -22.890 1.00 88.31 82 SER A CA 1
ATOM 580 C C . SER A 1 82 ? 14.236 -13.325 -24.256 1.00 88.31 82 SER A C 1
ATOM 582 O O . SER A 1 82 ? 14.729 -13.806 -25.277 1.00 88.31 82 SER A O 1
ATOM 584 N N . ALA A 1 83 ? 13.437 -12.255 -24.279 1.00 87.56 83 ALA A N 1
ATOM 585 C CA . ALA A 1 83 ? 13.120 -11.473 -25.472 1.00 87.56 83 ALA A CA 1
ATOM 586 C C . ALA A 1 83 ? 14.180 -10.399 -25.801 1.00 87.56 83 ALA A C 1
ATOM 588 O O . ALA A 1 83 ? 14.093 -9.760 -26.848 1.00 87.56 83 ALA A O 1
ATOM 589 N N . GLY A 1 84 ? 15.186 -10.203 -24.939 1.00 87.00 84 GLY A N 1
ATOM 590 C CA . GLY A 1 84 ? 16.206 -9.160 -25.086 1.00 87.00 84 GLY A CA 1
ATOM 591 C C . GLY A 1 84 ? 15.756 -7.763 -24.640 1.00 87.00 84 GLY A C 1
ATOM 592 O O . GLY A 1 84 ? 16.489 -6.795 -24.851 1.00 87.00 84 GLY A O 1
ATOM 593 N N . ASP A 1 85 ? 14.589 -7.647 -24.005 1.00 89.06 85 ASP A N 1
ATOM 594 C CA . ASP A 1 85 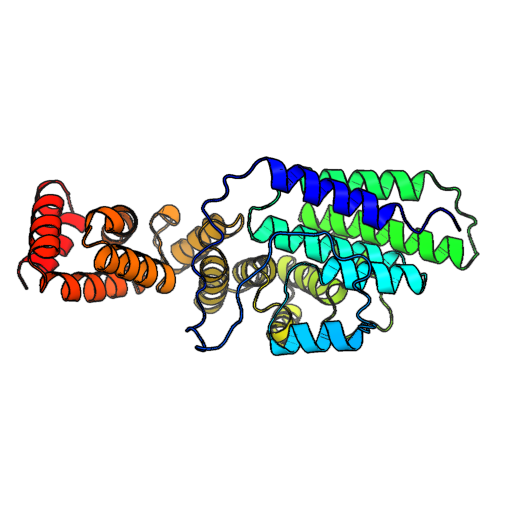? 14.069 -6.401 -23.443 1.00 89.06 85 ASP A CA 1
ATOM 595 C C . ASP A 1 85 ? 14.510 -6.237 -21.983 1.00 89.06 85 ASP A C 1
ATOM 597 O O . ASP A 1 85 ? 13.768 -6.433 -21.021 1.00 89.06 85 ASP A O 1
ATOM 601 N N . TYR A 1 86 ? 15.779 -5.884 -21.807 1.00 89.44 86 TYR A N 1
ATOM 602 C CA . TYR A 1 86 ? 16.360 -5.722 -20.476 1.00 89.44 86 TYR A CA 1
ATOM 603 C C . TYR A 1 86 ? 15.769 -4.535 -19.695 1.00 89.44 86 TYR A C 1
ATOM 605 O O . TYR A 1 86 ? 15.835 -4.526 -18.468 1.00 89.44 86 TYR A O 1
ATOM 613 N N . GLY A 1 87 ? 15.192 -3.541 -20.381 1.00 91.62 87 GLY A N 1
ATOM 614 C CA . GLY A 1 87 ? 14.512 -2.415 -19.739 1.00 91.62 87 GLY A CA 1
ATOM 615 C C . GLY A 1 87 ? 13.259 -2.878 -19.010 1.00 91.62 87 GLY A C 1
ATOM 616 O O . GLY A 1 87 ? 13.132 -2.666 -17.803 1.00 91.62 87 GLY A O 1
ATOM 617 N N . ALA A 1 88 ? 12.369 -3.570 -19.721 1.00 91.94 88 ALA A N 1
ATOM 618 C CA . ALA A 1 88 ? 11.158 -4.120 -19.125 1.00 91.94 88 ALA A CA 1
ATOM 619 C C . ALA A 1 88 ? 11.464 -5.200 -18.075 1.00 91.94 88 ALA A C 1
ATOM 621 O O . ALA A 1 88 ? 10.793 -5.251 -17.046 1.00 91.94 88 ALA A O 1
ATOM 622 N N . ALA A 1 89 ? 12.534 -5.987 -18.255 1.00 91.38 89 ALA A N 1
ATOM 623 C CA . ALA A 1 89 ? 12.976 -6.950 -17.246 1.00 91.38 89 ALA A CA 1
ATOM 624 C C . ALA A 1 89 ? 13.312 -6.280 -15.899 1.00 91.38 89 ALA A C 1
ATOM 626 O O . ALA A 1 89 ? 12.893 -6.754 -14.842 1.00 91.38 89 ALA A O 1
ATOM 627 N N . VAL A 1 90 ? 14.010 -5.136 -15.916 1.00 93.25 90 VAL A N 1
ATOM 628 C CA . VAL A 1 90 ? 14.306 -4.363 -14.695 1.00 93.25 90 VAL A CA 1
ATOM 629 C C . VAL A 1 90 ? 13.022 -3.864 -14.025 1.00 93.25 90 VAL A C 1
ATOM 631 O O . VAL A 1 90 ? 12.885 -3.984 -12.806 1.00 93.25 90 VAL A O 1
ATOM 634 N N . ILE A 1 91 ? 12.070 -3.341 -14.803 1.00 94.62 91 ILE A N 1
ATOM 635 C CA . ILE A 1 91 ? 10.784 -2.846 -14.286 1.00 94.62 91 ILE A CA 1
ATOM 636 C C . ILE A 1 91 ? 9.955 -3.977 -13.666 1.00 94.62 91 ILE A C 1
ATOM 638 O O . ILE A 1 91 ? 9.427 -3.823 -12.564 1.00 94.62 91 ILE A O 1
ATOM 642 N N . ALA A 1 92 ? 9.881 -5.127 -14.333 1.00 93.12 92 ALA A N 1
ATOM 643 C CA . ALA A 1 92 ? 9.176 -6.304 -13.842 1.00 93.12 92 ALA A CA 1
ATOM 644 C C . ALA A 1 92 ? 9.806 -6.864 -12.555 1.00 93.12 92 ALA A C 1
ATOM 646 O O . ALA A 1 92 ? 9.093 -7.211 -11.614 1.00 93.12 92 ALA A O 1
ATOM 647 N N . SER A 1 93 ? 11.138 -6.869 -12.445 1.00 92.19 93 SER A N 1
ATOM 648 C CA . SER A 1 93 ? 11.799 -7.240 -11.190 1.00 92.19 93 SER A CA 1
ATOM 649 C C . SER A 1 93 ? 11.512 -6.236 -10.068 1.00 92.19 93 SER A C 1
ATOM 651 O O . SER A 1 93 ? 11.267 -6.631 -8.928 1.00 92.19 93 SER A O 1
ATOM 653 N N . T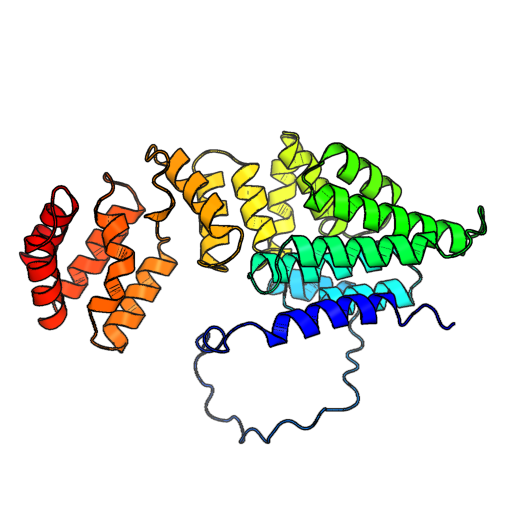YR A 1 94 ? 11.492 -4.934 -10.373 1.00 94.75 94 TYR A N 1
ATOM 654 C CA . TYR A 1 94 ? 11.134 -3.912 -9.389 1.00 94.75 94 TYR A CA 1
ATOM 655 C C . TYR A 1 94 ? 9.687 -4.049 -8.900 1.00 94.75 94 TYR A C 1
ATOM 657 O O . TYR A 1 94 ? 9.430 -3.834 -7.719 1.00 94.75 94 TYR A O 1
ATOM 665 N N . LYS A 1 95 ? 8.754 -4.466 -9.762 1.00 94.56 95 LYS A N 1
ATOM 666 C CA . LYS A 1 95 ? 7.366 -4.779 -9.384 1.00 94.56 95 LYS A CA 1
ATOM 667 C C . LYS A 1 95 ? 7.293 -5.762 -8.217 1.00 94.56 95 LYS A C 1
ATOM 669 O O . LYS A 1 95 ? 6.561 -5.519 -7.262 1.00 94.56 95 LYS A O 1
ATOM 674 N N . GLU A 1 96 ? 8.100 -6.823 -8.263 1.00 93.25 96 GLU A N 1
ATOM 675 C CA . GLU A 1 96 ? 8.203 -7.815 -7.186 1.00 93.25 96 GLU A CA 1
ATOM 676 C C . GLU A 1 96 ? 8.749 -7.193 -5.893 1.00 93.25 96 GLU A C 1
ATOM 678 O O . GLU A 1 96 ? 8.191 -7.389 -4.813 1.00 93.25 96 GLU A O 1
ATOM 683 N N . LEU A 1 97 ? 9.817 -6.397 -5.999 1.00 92.69 97 LEU A N 1
ATOM 684 C CA . LEU A 1 97 ? 10.424 -5.735 -4.843 1.00 92.69 97 LEU A CA 1
ATOM 685 C C . LEU A 1 97 ? 9.489 -4.702 -4.202 1.00 92.69 97 LEU A C 1
ATOM 687 O O . LEU A 1 97 ? 9.391 -4.646 -2.979 1.00 92.69 97 LEU A O 1
ATOM 691 N N . SER A 1 98 ? 8.790 -3.902 -5.008 1.00 93.75 98 SER A N 1
ATOM 692 C CA . SER A 1 98 ? 7.805 -2.921 -4.541 1.00 93.75 98 SER A CA 1
ATOM 693 C C . SER A 1 98 ? 6.618 -3.614 -3.864 1.00 93.75 98 SER A C 1
ATOM 695 O O . SER A 1 98 ? 6.184 -3.174 -2.796 1.00 93.75 98 SER A O 1
ATOM 697 N N . TRP A 1 99 ? 6.158 -4.754 -4.395 1.00 94.25 99 TRP A N 1
ATOM 698 C CA . TRP A 1 99 ? 5.162 -5.582 -3.716 1.00 94.25 99 TRP A CA 1
ATOM 699 C C . TRP A 1 99 ? 5.667 -6.057 -2.347 1.00 94.25 99 TRP A C 1
ATOM 701 O O . TRP A 1 99 ? 5.015 -5.813 -1.329 1.00 94.25 99 TRP A O 1
ATOM 711 N N . ALA A 1 100 ? 6.855 -6.669 -2.299 1.00 93.62 100 ALA A N 1
ATOM 712 C CA . ALA A 1 100 ? 7.445 -7.184 -1.065 1.00 93.62 100 ALA A CA 1
ATOM 713 C C . ALA A 1 100 ? 7.666 -6.074 -0.023 1.00 93.62 100 ALA A C 1
ATOM 715 O O . ALA A 1 100 ? 7.399 -6.275 1.165 1.00 93.62 100 ALA A O 1
ATOM 716 N N . TYR A 1 101 ? 8.091 -4.887 -0.465 1.00 94.62 101 TYR A N 1
ATOM 717 C CA . TYR A 1 101 ? 8.210 -3.693 0.369 1.00 94.62 101 TYR A CA 1
ATOM 718 C C . TYR A 1 101 ? 6.843 -3.253 0.900 1.00 94.62 101 TYR A C 1
ATOM 720 O O . TYR A 1 101 ? 6.666 -3.088 2.103 1.00 94.62 101 TYR A O 1
ATOM 728 N N . GLY A 1 102 ? 5.823 -3.137 0.047 1.00 94.38 102 GLY A N 1
ATOM 729 C CA . GLY A 1 102 ? 4.472 -2.780 0.485 1.00 94.38 102 GLY A CA 1
ATOM 730 C C . GLY A 1 102 ? 3.931 -3.710 1.574 1.00 94.38 102 GLY A C 1
ATOM 731 O O . GLY A 1 102 ? 3.268 -3.253 2.510 1.00 94.38 102 GLY A O 1
ATOM 732 N N . TYR A 1 103 ? 4.287 -4.995 1.501 1.00 93.69 103 TYR A N 1
ATOM 733 C CA . TYR A 1 103 ? 3.937 -5.997 2.503 1.00 93.69 103 TYR A CA 1
ATOM 734 C C . TYR A 1 103 ? 4.883 -6.077 3.718 1.00 93.69 103 TYR A C 1
ATOM 736 O O . TYR A 1 103 ? 4.630 -6.862 4.628 1.00 93.69 103 TYR A O 1
ATOM 744 N N . GLY A 1 104 ? 5.935 -5.258 3.778 1.00 93.00 104 GLY A N 1
ATOM 745 C CA . GLY A 1 104 ? 6.884 -5.219 4.897 1.00 93.00 104 GLY A CA 1
ATOM 746 C C . GLY A 1 104 ? 7.854 -6.402 4.949 1.00 93.00 104 GLY A C 1
ATOM 747 O O . GLY A 1 104 ? 8.432 -6.669 5.996 1.00 93.00 104 GLY A O 1
ATOM 748 N N . SER A 1 105 ? 8.017 -7.136 3.843 1.00 91.62 105 SER A N 1
ATOM 749 C CA . SER A 1 105 ? 8.945 -8.276 3.750 1.00 91.62 105 SER A CA 1
ATOM 750 C C . SER A 1 105 ? 10.389 -7.853 3.470 1.00 91.62 105 SER A C 1
ATOM 752 O O . SER A 1 105 ? 11.316 -8.618 3.724 1.00 91.62 105 SER A O 1
ATOM 754 N N . VAL A 1 106 ? 10.581 -6.648 2.931 1.00 91.69 106 VAL A N 1
ATOM 755 C CA . VAL A 1 106 ? 11.885 -6.022 2.678 1.00 91.69 106 VAL A CA 1
ATOM 756 C C . VAL A 1 106 ? 11.803 -4.545 3.043 1.00 91.69 106 VAL A C 1
ATOM 758 O O . VAL A 1 106 ? 10.747 -3.934 2.886 1.00 91.69 106 VAL A O 1
ATOM 761 N N . ASP A 1 107 ? 12.907 -3.961 3.506 1.00 92.00 107 ASP A N 1
ATOM 762 C CA . ASP A 1 107 ? 12.982 -2.526 3.776 1.00 92.00 107 ASP A CA 1
ATOM 763 C C . ASP A 1 107 ? 13.405 -1.715 2.537 1.00 92.00 107 ASP A C 1
ATOM 765 O O . ASP A 1 107 ? 13.930 -2.239 1.551 1.00 92.00 107 ASP A O 1
ATOM 769 N N . LYS A 1 108 ? 13.150 -0.402 2.583 1.00 91.62 108 LYS A N 1
ATOM 770 C CA . LYS A 1 108 ? 13.452 0.517 1.476 1.00 91.62 108 LYS A CA 1
ATOM 771 C C . LYS A 1 108 ? 14.952 0.562 1.132 1.00 91.62 108 LYS A C 1
ATOM 773 O O . LYS A 1 108 ? 15.258 0.468 -0.056 1.00 91.62 108 LYS A O 1
ATOM 778 N N . PRO A 1 109 ? 15.885 0.678 2.103 1.00 93.38 109 PRO A N 1
ATOM 779 C CA . PRO A 1 109 ? 17.317 0.625 1.808 1.00 93.38 109 PRO A CA 1
ATOM 780 C C . PRO A 1 109 ? 17.727 -0.628 1.029 1.00 93.38 109 PRO A C 1
ATOM 782 O O . PRO A 1 109 ? 18.437 -0.509 0.037 1.00 93.38 109 PRO A O 1
ATOM 785 N N . SER A 1 110 ? 17.214 -1.800 1.408 1.00 90.06 110 SER A N 1
ATOM 786 C CA . SER A 1 110 ? 17.514 -3.073 0.746 1.00 90.06 110 SER A CA 1
ATOM 787 C C . SER A 1 110 ? 17.028 -3.104 -0.703 1.00 90.06 110 SER A C 1
ATOM 789 O O . SER A 1 110 ? 17.743 -3.580 -1.586 1.00 90.06 110 SER A O 1
ATOM 791 N N . VAL A 1 111 ? 15.830 -2.568 -0.968 1.00 89.69 111 VAL A N 1
ATOM 792 C CA . VAL A 1 111 ? 15.305 -2.430 -2.337 1.00 89.69 111 VAL A CA 1
ATOM 793 C C . VAL A 1 111 ? 16.215 -1.524 -3.166 1.00 89.69 111 VAL A C 1
ATOM 795 O O . VAL A 1 111 ? 16.643 -1.910 -4.255 1.00 89.69 111 VAL A O 1
ATOM 798 N N . GLU A 1 112 ? 16.553 -0.342 -2.650 1.00 92.12 112 GLU A N 1
ATOM 799 C CA . GLU A 1 112 ? 17.389 0.623 -3.366 1.00 92.12 112 GLU A CA 1
ATOM 800 C C . GLU A 1 112 ? 18.816 0.119 -3.599 1.00 92.12 112 GLU A C 1
ATOM 802 O O . GLU A 1 112 ? 19.338 0.271 -4.702 1.00 92.12 112 GLU A O 1
ATOM 807 N N . ASP A 1 113 ? 19.437 -0.516 -2.606 1.00 89.44 113 ASP A N 1
ATOM 808 C CA . ASP A 1 113 ? 20.773 -1.105 -2.734 1.00 89.44 113 ASP A CA 1
ATOM 809 C C . ASP A 1 113 ? 20.798 -2.220 -3.778 1.00 89.44 113 ASP A C 1
ATOM 811 O O . ASP A 1 113 ? 21.750 -2.322 -4.555 1.00 89.44 113 ASP A O 1
ATOM 815 N N . GLY A 1 114 ? 19.731 -3.014 -3.859 1.00 86.31 114 GLY A N 1
ATOM 816 C CA . GLY A 1 114 ? 19.577 -4.011 -4.908 1.00 86.31 114 GLY A CA 1
ATOM 817 C C . GLY A 1 114 ? 19.552 -3.407 -6.309 1.00 86.31 114 GLY A C 1
ATOM 818 O O . GLY A 1 114 ? 20.252 -3.876 -7.208 1.00 86.31 114 GLY A O 1
ATOM 819 N N . ILE A 1 115 ? 18.795 -2.324 -6.493 1.00 90.38 115 ILE A N 1
ATOM 820 C CA . ILE A 1 115 ? 18.724 -1.627 -7.782 1.00 90.38 115 ILE A CA 1
ATOM 821 C C . ILE A 1 115 ? 20.062 -0.940 -8.108 1.00 90.38 115 ILE A C 1
ATOM 823 O O . ILE A 1 115 ? 20.490 -0.967 -9.263 1.00 90.38 115 ILE A O 1
ATOM 827 N N . ARG A 1 116 ? 20.766 -0.377 -7.114 1.00 91.56 116 ARG A N 1
ATOM 828 C CA . ARG A 1 116 ? 22.110 0.206 -7.298 1.00 91.56 116 ARG A CA 1
ATOM 829 C C . ARG A 1 116 ? 23.117 -0.836 -7.784 1.00 91.56 116 ARG A C 1
ATOM 831 O O . ARG A 1 116 ? 23.822 -0.571 -8.749 1.00 91.56 116 ARG A O 1
ATOM 838 N N . GLN A 1 117 ? 23.133 -2.033 -7.199 1.00 88.12 117 GLN A N 1
ATOM 839 C CA . GLN A 1 117 ? 24.012 -3.123 -7.650 1.00 88.12 117 GLN A CA 1
ATOM 840 C C . GLN A 1 117 ? 23.715 -3.550 -9.094 1.00 88.12 117 GLN A C 1
ATOM 842 O O . GLN A 1 117 ? 24.632 -3.802 -9.877 1.00 88.12 117 GLN A O 1
ATOM 847 N N . VAL A 1 118 ? 22.432 -3.606 -9.469 1.00 87.12 118 VAL A N 1
ATOM 848 C CA . VAL A 1 118 ? 22.018 -3.852 -10.858 1.00 87.12 118 VAL A CA 1
ATOM 849 C C . VAL A 1 118 ? 22.540 -2.754 -11.784 1.00 87.12 118 VAL A C 1
ATOM 851 O O . VAL A 1 118 ? 23.092 -3.057 -12.843 1.00 87.12 118 VAL A O 1
ATOM 854 N N . LEU A 1 119 ? 22.408 -1.491 -11.385 1.00 89.81 119 LEU A N 1
ATOM 855 C CA . LEU A 1 119 ? 22.888 -0.357 -12.165 1.00 89.81 119 LEU A CA 1
ATOM 856 C C . LEU A 1 119 ? 24.413 -0.386 -12.347 1.00 89.81 119 LEU A C 1
ATOM 858 O O . LEU A 1 119 ? 24.884 -0.289 -13.478 1.00 89.81 119 LEU A O 1
ATOM 862 N N . GLU A 1 120 ? 25.174 -0.590 -11.271 1.00 90.25 120 GLU A N 1
ATOM 863 C CA . GLU A 1 120 ? 26.637 -0.716 -11.314 1.00 90.25 120 GLU A CA 1
ATOM 864 C C . GLU A 1 120 ? 27.075 -1.849 -12.247 1.00 90.25 120 GLU A C 1
ATOM 866 O O . GLU A 1 120 ? 27.991 -1.686 -13.059 1.00 90.25 120 GLU A O 1
ATOM 871 N N . TYR A 1 121 ? 26.384 -2.993 -12.191 1.00 87.06 121 TYR A N 1
ATOM 872 C CA . TYR A 1 121 ? 26.630 -4.097 -13.110 1.00 87.06 121 TYR A CA 1
ATOM 873 C C . TYR A 1 121 ? 26.386 -3.684 -14.564 1.00 87.06 121 TYR A C 1
ATOM 875 O O . TYR A 1 121 ? 27.266 -3.888 -15.401 1.00 87.06 121 TYR A O 1
ATOM 883 N N . LEU A 1 122 ? 25.234 -3.083 -14.873 1.00 86.81 122 LEU A N 1
ATOM 884 C CA . LEU A 1 122 ? 24.887 -2.651 -16.230 1.00 86.81 122 LEU A CA 1
ATOM 885 C C . LEU A 1 122 ? 25.880 -1.614 -16.781 1.00 86.81 122 LEU A C 1
ATOM 887 O O . LEU A 1 122 ? 26.252 -1.694 -17.952 1.00 86.81 122 LEU A O 1
ATOM 891 N N . GLU A 1 123 ? 26.344 -0.684 -15.944 1.00 88.31 123 GLU A N 1
ATOM 892 C CA . GLU A 1 123 ? 27.306 0.359 -16.321 1.00 88.31 123 GLU A CA 1
ATOM 893 C C . GLU A 1 123 ? 28.743 -0.172 -16.467 1.00 88.31 123 GLU A C 1
ATOM 895 O O . GLU A 1 123 ? 29.503 0.335 -17.292 1.00 88.31 123 GLU A O 1
ATOM 900 N N . SER A 1 124 ? 29.115 -1.230 -15.737 1.00 85.25 124 SER A N 1
ATOM 901 C CA . SER A 1 124 ? 30.439 -1.869 -15.851 1.00 85.25 124 SER A CA 1
ATOM 902 C C . SER A 1 124 ? 30.678 -2.562 -17.201 1.00 85.25 124 SER A C 1
ATOM 904 O O . SER A 1 124 ? 31.819 -2.830 -17.586 1.00 85.25 124 SER A O 1
ATOM 906 N N . GLN A 1 125 ? 29.608 -2.876 -17.933 1.00 79.19 125 GLN A N 1
ATOM 907 C CA . GLN A 1 125 ? 29.679 -3.594 -19.199 1.00 79.19 125 GLN A CA 1
ATOM 908 C C . GLN A 1 125 ? 29.863 -2.607 -20.363 1.00 79.19 125 GLN A C 1
ATOM 910 O O . GLN A 1 125 ? 29.028 -1.733 -20.589 1.00 79.19 125 GLN A O 1
ATOM 915 N N . SER A 1 126 ? 30.909 -2.792 -21.178 1.00 72.06 126 SER A N 1
ATOM 916 C CA . SER A 1 126 ? 31.221 -1.907 -22.316 1.00 72.06 126 SER A CA 1
ATOM 917 C C . SER A 1 126 ? 30.047 -1.754 -23.296 1.00 72.06 126 SER A C 1
ATOM 919 O O . SER A 1 126 ? 29.545 -2.742 -23.836 1.00 72.06 126 SER A O 1
ATOM 921 N N . LEU A 1 127 ? 29.609 -0.511 -23.517 1.00 73.56 127 LEU A N 1
ATOM 922 C CA . LEU A 1 127 ? 28.545 -0.155 -24.455 1.00 73.56 127 LEU A CA 1
ATOM 923 C C . LEU A 1 127 ? 29.097 -0.051 -25.881 1.00 73.56 127 LEU A C 1
ATOM 925 O O . LEU A 1 127 ? 29.817 0.890 -26.212 1.00 73.56 127 LEU A O 1
ATOM 929 N N . ASN A 1 128 ? 28.682 -0.965 -26.758 1.00 76.06 128 ASN A N 1
ATOM 930 C CA . ASN A 1 128 ? 28.848 -0.790 -28.200 1.00 76.06 128 ASN A CA 1
ATOM 931 C C . ASN A 1 128 ? 27.743 0.142 -28.715 1.00 76.06 128 ASN A C 1
ATOM 933 O O . ASN A 1 128 ? 26.684 -0.310 -29.163 1.00 76.06 128 ASN A O 1
ATOM 937 N N . ALA A 1 129 ? 27.971 1.451 -28.586 1.00 74.62 129 ALA A N 1
ATOM 938 C CA . ALA A 1 129 ? 27.027 2.476 -29.020 1.00 74.62 129 ALA A CA 1
ATOM 939 C C . ALA A 1 129 ? 26.620 2.272 -30.494 1.00 74.62 129 ALA A C 1
ATOM 941 O O . ALA A 1 129 ? 27.466 2.025 -31.352 1.00 74.62 129 ALA A O 1
ATOM 942 N N . GLY A 1 130 ? 25.317 2.366 -30.780 1.00 76.25 130 GLY A N 1
ATOM 943 C CA . GLY A 1 130 ? 24.763 2.203 -32.131 1.00 76.25 130 GLY A CA 1
ATOM 944 C C . GLY A 1 130 ? 24.405 0.768 -32.538 1.00 76.25 130 GLY A C 1
ATOM 945 O O . GLY A 1 130 ? 23.932 0.571 -33.652 1.00 76.25 130 GLY A O 1
ATOM 946 N N . THR A 1 131 ? 24.591 -0.221 -31.659 1.00 87.06 131 THR A N 1
ATOM 947 C CA . THR A 1 131 ? 24.083 -1.593 -31.854 1.00 87.06 131 THR A CA 1
ATOM 948 C C . THR A 1 131 ? 22.757 -1.804 -31.120 1.00 87.06 131 THR A C 1
ATOM 950 O O . THR A 1 131 ? 22.486 -1.114 -30.134 1.00 87.06 131 THR A O 1
ATOM 953 N N . ASP A 1 132 ? 21.959 -2.788 -31.545 1.00 85.44 132 ASP A N 1
ATOM 954 C CA . ASP A 1 132 ? 20.723 -3.171 -30.843 1.00 85.44 132 ASP A CA 1
ATOM 955 C C . ASP A 1 132 ? 21.000 -3.589 -29.391 1.00 85.44 132 ASP A C 1
ATOM 957 O O . ASP A 1 132 ? 20.274 -3.200 -28.481 1.00 85.44 132 ASP A O 1
ATOM 961 N N . GLU A 1 133 ? 22.111 -4.293 -29.146 1.00 84.38 133 GLU A N 1
ATOM 962 C CA . GLU A 1 133 ? 22.562 -4.650 -27.795 1.00 84.38 133 GLU A CA 1
ATOM 963 C C . GLU A 1 133 ? 22.928 -3.406 -26.966 1.00 84.38 133 GLU A C 1
ATOM 965 O O . GLU A 1 133 ? 22.565 -3.300 -25.793 1.00 84.38 133 GLU A O 1
ATOM 970 N N . GLY A 1 134 ? 23.609 -2.433 -27.580 1.00 85.88 134 GLY A N 1
ATOM 971 C CA . GLY A 1 134 ? 23.916 -1.148 -26.953 1.00 85.88 134 GLY A CA 1
ATOM 972 C C . GLY A 1 134 ? 22.657 -0.354 -26.595 1.00 85.88 134 GLY A C 1
ATOM 973 O O . GLY A 1 134 ? 22.591 0.224 -25.510 1.00 85.88 134 GLY A O 1
ATOM 974 N N . LYS A 1 135 ? 21.637 -0.369 -27.464 1.00 88.81 135 LYS A N 1
ATOM 975 C CA . LYS A 1 135 ? 20.332 0.258 -27.205 1.00 88.81 135 LYS A CA 1
ATOM 976 C C . LYS A 1 135 ? 19.585 -0.454 -26.076 1.00 88.81 135 LYS A C 1
ATOM 978 O O . LYS A 1 135 ? 19.177 0.205 -25.126 1.00 88.81 135 LYS A O 1
ATOM 983 N N . ALA A 1 136 ? 19.471 -1.782 -26.127 1.00 87.75 136 ALA A N 1
ATOM 984 C CA . ALA A 1 136 ? 18.814 -2.577 -25.088 1.00 87.75 136 ALA A CA 1
ATOM 985 C C . ALA A 1 136 ? 19.471 -2.378 -23.710 1.00 87.75 136 ALA A C 1
ATOM 987 O O . ALA A 1 136 ? 18.783 -2.243 -22.698 1.00 87.75 136 ALA A O 1
ATOM 988 N N . ARG A 1 137 ? 20.806 -2.273 -23.662 1.00 87.69 137 ARG A N 1
ATOM 989 C CA . ARG A 1 137 ? 21.521 -1.958 -22.418 1.00 87.69 137 ARG A CA 1
ATOM 990 C C . ARG A 1 137 ? 21.283 -0.524 -21.950 1.00 87.69 137 ARG A C 1
ATOM 992 O O . ARG A 1 137 ? 21.064 -0.315 -20.762 1.00 87.69 137 ARG A O 1
ATOM 999 N N . SER A 1 138 ? 21.300 0.456 -22.856 1.00 91.50 138 SER A N 1
ATOM 1000 C CA . SER A 1 138 ? 20.963 1.846 -22.516 1.00 91.50 138 SER A CA 1
ATOM 1001 C C . SER A 1 138 ? 19.556 1.948 -21.921 1.00 91.50 138 SER A C 1
ATOM 1003 O O . SER A 1 138 ? 19.363 2.654 -20.934 1.00 91.50 138 SER A O 1
ATOM 1005 N N . ASN A 1 139 ? 18.595 1.204 -22.473 1.00 92.44 139 ASN A N 1
ATOM 1006 C CA . ASN A 1 139 ? 17.235 1.126 -21.948 1.00 92.44 139 ASN A CA 1
ATOM 1007 C C . ASN A 1 139 ? 17.211 0.542 -20.527 1.00 92.44 139 ASN A C 1
ATOM 1009 O O . ASN A 1 139 ? 16.573 1.117 -19.651 1.00 92.44 139 ASN A O 1
ATOM 1013 N N . ALA A 1 140 ? 17.960 -0.534 -20.264 1.00 92.69 140 ALA A N 1
ATOM 1014 C CA . ALA A 1 140 ? 18.082 -1.120 -18.925 1.00 92.69 140 ALA A CA 1
ATOM 1015 C C . ALA A 1 140 ? 18.701 -0.161 -17.896 1.00 92.69 140 ALA A C 1
ATOM 1017 O O . ALA A 1 140 ? 18.210 -0.058 -16.773 1.00 92.69 140 ALA A O 1
ATOM 1018 N N . VAL A 1 141 ? 19.749 0.576 -18.280 1.00 94.25 141 VAL A N 1
ATOM 1019 C CA . VAL A 1 141 ? 20.370 1.605 -17.427 1.00 94.25 141 VAL A CA 1
ATOM 1020 C C . VAL A 1 141 ? 19.369 2.718 -17.108 1.00 94.25 141 VAL A C 1
ATOM 1022 O O . VAL A 1 141 ? 19.229 3.100 -15.945 1.00 94.25 141 VAL A O 1
ATOM 1025 N N . ASN A 1 142 ? 18.644 3.214 -18.115 1.00 96.12 142 ASN A N 1
ATOM 1026 C CA . ASN A 1 142 ? 17.604 4.227 -17.926 1.00 96.12 142 ASN A CA 1
ATOM 1027 C C . ASN A 1 142 ? 16.465 3.711 -17.035 1.00 96.12 142 ASN A C 1
ATOM 1029 O O . ASN A 1 142 ? 16.032 4.432 -16.141 1.00 96.12 142 ASN A O 1
ATOM 1033 N N . ALA A 1 143 ? 16.034 2.457 -17.209 1.00 96.06 143 ALA A N 1
ATOM 1034 C CA . ALA A 1 143 ? 15.022 1.828 -16.365 1.00 96.06 143 ALA A CA 1
ATOM 1035 C C . ALA A 1 143 ? 15.485 1.740 -14.902 1.00 96.06 143 ALA A C 1
ATOM 1037 O O . ALA A 1 143 ? 14.768 2.190 -14.014 1.00 96.06 143 ALA A O 1
ATOM 1038 N N . ALA A 1 144 ? 16.703 1.252 -14.638 1.00 96.12 144 ALA A N 1
ATOM 1039 C CA . ALA A 1 144 ? 17.244 1.148 -13.280 1.00 96.12 144 ALA A CA 1
ATOM 1040 C C . ALA A 1 144 ? 17.385 2.522 -12.600 1.00 96.12 144 ALA A C 1
ATOM 1042 O O . ALA A 1 144 ? 16.991 2.690 -11.444 1.00 96.12 144 ALA A O 1
ATOM 1043 N N . LYS A 1 145 ? 17.878 3.535 -13.326 1.00 97.38 145 LYS A N 1
ATOM 1044 C CA . LYS A 1 145 ? 17.928 4.923 -12.834 1.00 97.38 145 LYS A CA 1
ATOM 1045 C C . LYS A 1 145 ? 16.529 5.484 -12.579 1.00 97.38 145 LYS A C 1
ATOM 1047 O O . LYS A 1 145 ? 16.312 6.124 -11.555 1.00 97.38 145 LYS A O 1
ATOM 1052 N N . GLY A 1 146 ? 15.582 5.220 -13.479 1.00 97.75 146 GLY A N 1
ATOM 1053 C CA . GLY A 1 146 ? 14.188 5.638 -13.344 1.00 97.75 146 GLY A CA 1
ATOM 1054 C C . GLY A 1 146 ? 13.516 5.026 -12.118 1.00 97.75 146 GLY A C 1
ATOM 1055 O O . GLY A 1 146 ? 12.838 5.735 -11.383 1.00 97.75 146 GLY A O 1
ATOM 1056 N N . VAL A 1 147 ? 13.772 3.746 -11.837 1.00 97.06 147 VAL A N 1
ATOM 1057 C CA . VAL A 1 147 ? 13.307 3.066 -10.621 1.00 97.06 147 VAL A CA 1
ATOM 1058 C C . VAL A 1 147 ? 13.920 3.688 -9.360 1.00 97.06 147 VAL A C 1
ATOM 1060 O O . VAL A 1 147 ? 13.197 3.924 -8.394 1.00 97.06 147 VAL A O 1
ATOM 1063 N N . LEU A 1 148 ? 15.224 3.991 -9.346 1.00 96.75 148 LEU A N 1
ATOM 1064 C CA . LEU A 1 148 ? 15.856 4.658 -8.198 1.00 96.75 148 LEU A CA 1
ATOM 1065 C C . LEU A 1 148 ? 15.259 6.043 -7.942 1.00 96.75 148 LEU A C 1
ATOM 1067 O O . LEU A 1 148 ? 14.932 6.361 -6.800 1.00 96.75 148 LEU A O 1
ATOM 1071 N N . ALA A 1 149 ? 15.072 6.842 -8.994 1.00 97.94 149 ALA A N 1
ATOM 1072 C CA . ALA A 1 149 ? 14.412 8.139 -8.894 1.00 97.94 149 ALA A CA 1
ATOM 1073 C C . ALA A 1 149 ? 12.964 7.994 -8.393 1.00 97.94 149 ALA A C 1
ATOM 1075 O O . ALA A 1 149 ? 12.542 8.733 -7.507 1.00 97.94 149 ALA A O 1
ATOM 1076 N N . PHE A 1 150 ? 12.231 6.987 -8.879 1.00 97.56 150 PHE A N 1
ATOM 1077 C CA . PHE A 1 150 ? 10.866 6.689 -8.445 1.00 97.56 150 PHE A CA 1
ATOM 1078 C C . PHE A 1 150 ? 10.799 6.316 -6.955 1.00 97.56 150 PHE A C 1
ATOM 1080 O O . PHE A 1 150 ? 10.001 6.884 -6.212 1.00 97.56 150 PHE A O 1
ATOM 1087 N N . SER A 1 151 ? 11.677 5.419 -6.489 1.00 95.25 151 SER A N 1
ATOM 1088 C CA . SER A 1 151 ? 11.800 5.065 -5.064 1.00 95.25 151 SER A CA 1
ATOM 1089 C C . SER A 1 151 ? 12.168 6.280 -4.207 1.00 95.25 151 SER A C 1
ATOM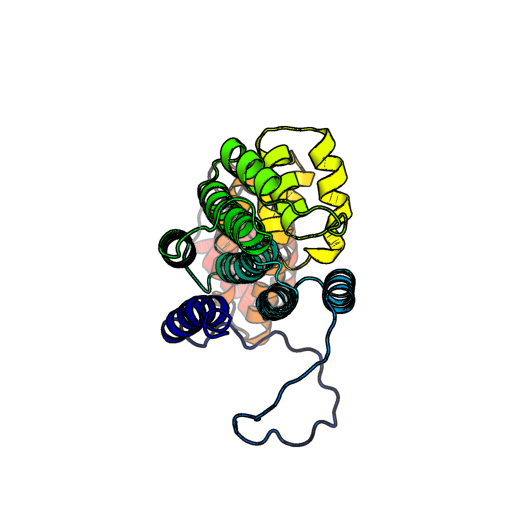 1091 O O . SER A 1 151 ? 11.642 6.464 -3.104 1.00 95.25 151 SER A O 1
ATOM 1093 N N . GLY A 1 152 ? 13.045 7.141 -4.726 1.00 95.31 152 GLY A N 1
ATOM 1094 C CA . GLY A 1 152 ? 13.465 8.393 -4.102 1.00 95.31 152 GLY A CA 1
ATOM 1095 C C . GLY A 1 152 ? 12.411 9.503 -4.107 1.00 95.31 152 GLY A C 1
ATOM 1096 O O . GLY A 1 152 ? 12.651 10.546 -3.509 1.00 95.31 152 GLY A O 1
ATOM 1097 N N . GLU A 1 153 ? 11.252 9.283 -4.733 1.00 96.19 153 GLU A N 1
ATOM 1098 C CA . GLU A 1 153 ? 10.199 10.285 -4.938 1.00 96.19 153 GLU A CA 1
ATOM 1099 C C . GLU A 1 153 ? 10.616 11.489 -5.808 1.00 96.19 153 GLU A C 1
ATOM 1101 O O . GLU A 1 153 ? 9.998 12.554 -5.753 1.00 96.19 153 GLU A O 1
ATOM 1106 N N . ASP A 1 154 ? 11.633 11.323 -6.661 1.00 97.44 154 ASP A N 1
ATOM 1107 C CA . ASP A 1 154 ? 11.987 12.302 -7.691 1.00 97.44 154 ASP A CA 1
ATOM 1108 C C . ASP A 1 154 ? 11.171 12.055 -8.965 1.00 97.44 154 ASP A C 1
ATOM 1110 O O . ASP A 1 154 ? 11.611 11.434 -9.935 1.00 97.44 154 ASP A O 1
ATOM 1114 N N . TRP A 1 155 ? 9.927 12.529 -8.944 1.00 96.94 155 TRP A N 1
ATOM 1115 C CA . TRP A 1 155 ? 8.938 12.246 -9.987 1.00 96.94 155 TRP A CA 1
ATOM 1116 C C . TRP A 1 155 ? 9.323 12.765 -11.369 1.00 96.94 155 TRP A C 1
ATOM 1118 O O . TRP A 1 155 ? 8.940 12.172 -12.378 1.00 96.94 155 TRP A O 1
ATOM 1128 N N . LYS A 1 156 ? 10.062 13.877 -11.435 1.00 96.31 156 LYS A N 1
ATOM 1129 C CA . LYS A 1 156 ? 10.453 14.481 -12.713 1.00 96.31 156 LYS A CA 1
ATOM 1130 C C . LYS A 1 156 ? 11.558 13.669 -13.369 1.00 96.31 156 LYS A C 1
ATOM 1132 O O . LYS A 1 156 ? 11.429 13.318 -14.545 1.00 96.31 156 LYS A O 1
ATOM 1137 N N . ASP A 1 157 ? 12.593 13.337 -12.605 1.00 97.50 157 ASP A N 1
ATOM 1138 C CA . ASP A 1 157 ? 13.701 12.539 -13.116 1.00 97.50 157 ASP A CA 1
ATOM 1139 C C . ASP A 1 157 ? 13.245 11.108 -13.406 1.00 97.50 157 ASP A C 1
ATOM 1141 O O . ASP A 1 157 ? 13.555 10.578 -14.474 1.00 97.50 157 ASP A O 1
ATOM 1145 N N . ALA A 1 158 ? 12.409 10.523 -12.539 1.00 97.88 158 ALA A N 1
ATOM 1146 C CA . ALA A 1 158 ? 11.796 9.219 -12.773 1.00 97.88 158 ALA A CA 1
ATOM 1147 C C . ALA A 1 158 ? 11.021 9.188 -14.095 1.00 97.88 158 ALA A C 1
ATOM 1149 O O . ALA A 1 158 ? 11.278 8.326 -14.933 1.00 97.88 158 ALA A O 1
ATOM 1150 N N . ALA A 1 159 ? 10.124 10.152 -14.333 1.00 96.44 159 ALA A N 1
ATOM 1151 C CA . ALA A 1 159 ? 9.355 10.208 -15.574 1.00 96.44 159 ALA A CA 1
ATOM 1152 C C . ALA A 1 159 ? 10.250 10.357 -16.812 1.00 96.44 159 ALA A C 1
ATOM 1154 O O . ALA A 1 159 ? 10.022 9.695 -17.826 1.00 96.44 159 ALA A O 1
ATOM 1155 N N . SER A 1 160 ? 11.274 11.212 -16.743 1.00 96.75 160 SER A N 1
ATOM 1156 C CA . SER A 1 160 ? 12.224 11.414 -17.841 1.00 96.75 160 SER A CA 1
ATOM 1157 C C . SER A 1 160 ? 12.976 10.121 -18.181 1.00 96.75 160 SER A C 1
ATOM 1159 O O . SER A 1 160 ? 12.994 9.685 -19.334 1.00 96.75 160 SER A O 1
ATOM 1161 N N . LEU A 1 161 ? 13.531 9.458 -17.163 1.00 97.50 161 LEU A N 1
ATOM 1162 C CA . LEU A 1 161 ? 14.323 8.236 -17.303 1.00 97.50 161 LEU A CA 1
ATOM 1163 C C . LEU A 1 161 ? 13.479 7.039 -17.753 1.00 97.50 161 LEU A C 1
ATOM 1165 O O . LEU A 1 161 ? 13.904 6.291 -18.630 1.00 97.50 161 LEU A O 1
ATOM 1169 N N . LEU A 1 162 ? 12.267 6.885 -17.215 1.00 95.44 162 LEU A N 1
ATOM 1170 C CA . LEU A 1 162 ? 11.339 5.828 -17.621 1.00 95.44 162 LEU A CA 1
ATOM 1171 C C . LEU A 1 162 ? 10.881 6.009 -19.074 1.00 95.44 162 LEU A C 1
ATOM 1173 O O . LEU A 1 162 ? 10.854 5.042 -19.828 1.00 95.44 162 LEU A O 1
ATOM 1177 N N . ASN A 1 163 ? 10.598 7.235 -19.524 1.00 94.06 163 ASN A N 1
ATOM 1178 C CA . ASN A 1 163 ? 10.303 7.470 -20.943 1.00 94.06 163 ASN A CA 1
ATOM 1179 C C . ASN A 1 163 ? 11.519 7.164 -21.835 1.00 94.06 163 ASN A C 1
ATOM 1181 O O . ASN A 1 163 ? 11.372 6.558 -22.895 1.00 94.06 163 ASN A O 1
ATOM 1185 N N . ALA A 1 164 ? 12.728 7.525 -21.393 1.00 94.06 164 ALA A N 1
ATOM 1186 C CA . ALA A 1 164 ? 13.967 7.239 -22.115 1.00 94.06 164 ALA A CA 1
ATOM 1187 C C . ALA A 1 164 ? 14.350 5.746 -22.134 1.00 94.06 164 ALA A C 1
ATOM 1189 O O . ALA A 1 164 ? 15.205 5.351 -22.927 1.00 94.06 164 ALA A O 1
ATOM 1190 N N . ALA A 1 165 ? 13.753 4.916 -21.275 1.00 91.12 165 ALA A N 1
ATOM 1191 C CA . ALA A 1 165 ? 13.930 3.467 -21.295 1.00 91.12 165 ALA A CA 1
ATOM 1192 C C . ALA A 1 165 ? 13.135 2.778 -22.423 1.00 91.12 165 ALA A C 1
ATOM 1194 O O . ALA A 1 165 ? 13.438 1.636 -22.755 1.00 91.12 165 ALA A O 1
ATOM 1195 N N . GLY A 1 166 ? 12.194 3.480 -23.070 1.00 82.00 166 GLY A N 1
ATOM 1196 C CA . GLY A 1 166 ? 11.599 3.059 -24.341 1.00 82.00 166 GLY A CA 1
ATOM 1197 C C . GLY A 1 166 ? 10.651 1.861 -24.251 1.00 82.00 166 GLY A C 1
ATOM 1198 O O . GLY A 1 166 ? 10.858 0.872 -24.948 1.00 82.00 166 GLY A O 1
ATOM 1199 N N . PHE A 1 167 ? 9.594 1.974 -23.442 1.00 80.56 167 PHE A N 1
ATOM 1200 C CA . PHE A 1 167 ? 8.516 0.977 -23.291 1.00 80.56 167 PHE A CA 1
ATOM 1201 C C . PHE A 1 167 ? 7.430 1.104 -24.384 1.00 80.56 167 PHE A C 1
ATOM 1203 O O . PHE A 1 167 ? 6.224 1.190 -24.115 1.00 80.56 167 PHE A O 1
ATOM 1210 N N . ASP A 1 168 ? 7.863 1.231 -25.639 1.00 60.88 168 ASP A N 1
ATOM 1211 C CA . ASP A 1 168 ? 6.970 1.383 -26.789 1.00 60.88 168 ASP A CA 1
ATOM 1212 C C . ASP A 1 168 ? 6.316 0.035 -27.133 1.00 60.88 168 ASP A C 1
ATOM 1214 O O . ASP A 1 168 ? 7.005 -0.937 -27.429 1.00 60.88 168 ASP A O 1
ATOM 1218 N N . GLY A 1 169 ? 4.980 -0.021 -27.127 1.00 61.53 169 GLY A N 1
ATOM 1219 C CA . GLY A 1 169 ? 4.215 -1.249 -27.398 1.00 61.53 169 GLY A CA 1
ATOM 1220 C C . GLY A 1 169 ? 3.685 -1.968 -26.155 1.00 61.53 169 GLY A C 1
ATOM 1221 O O . GLY A 1 169 ? 2.922 -2.921 -26.301 1.00 61.53 169 GLY A O 1
ATOM 1222 N N . ASP A 1 170 ? 4.021 -1.479 -24.961 1.00 74.25 170 ASP A N 1
ATOM 1223 C CA . ASP A 1 170 ? 3.434 -1.940 -23.705 1.00 74.25 170 ASP A CA 1
ATOM 1224 C C . ASP A 1 170 ? 1.912 -1.763 -23.671 1.00 74.25 170 ASP A C 1
ATOM 1226 O O . ASP A 1 170 ? 1.354 -0.787 -24.188 1.00 74.25 170 ASP A O 1
ATOM 1230 N N . GLU A 1 171 ? 1.247 -2.685 -22.976 1.00 81.69 171 GLU A N 1
ATOM 1231 C CA . GLU A 1 171 ? -0.168 -2.561 -22.646 1.00 81.69 171 GLU A CA 1
ATOM 1232 C C . GLU A 1 171 ? -0.437 -1.255 -21.880 1.00 81.69 171 GLU A C 1
ATOM 1234 O O . GLU A 1 171 ? 0.383 -0.783 -21.089 1.00 81.69 171 GLU A O 1
ATOM 1239 N N . SER A 1 172 ? -1.619 -0.665 -22.074 1.00 84.81 172 SER A N 1
ATOM 1240 C CA . SER A 1 172 ? -1.989 0.611 -21.440 1.00 84.81 172 SER A CA 1
ATOM 1241 C C . SER A 1 172 ? -1.997 0.569 -19.909 1.00 84.81 172 SER A C 1
ATOM 1243 O O . SER A 1 172 ? -1.970 1.616 -19.266 1.00 84.81 172 SER A O 1
ATOM 1245 N N . ASP A 1 173 ? -2.057 -0.628 -19.333 1.00 88.38 173 ASP A N 1
ATOM 1246 C CA . ASP A 1 173 ? -2.019 -0.901 -17.902 1.00 88.38 173 ASP A CA 1
ATOM 1247 C C . ASP A 1 173 ? -0.740 -1.650 -17.483 1.00 88.38 173 ASP A C 1
ATOM 1249 O O . ASP A 1 173 ? -0.762 -2.334 -16.466 1.00 88.38 173 ASP A O 1
ATOM 1253 N N . SER A 1 174 ? 0.362 -1.563 -18.245 1.00 91.88 174 SER A N 1
ATOM 1254 C CA . SER A 1 174 ? 1.651 -2.146 -17.840 1.00 91.88 174 SER A CA 1
ATOM 1255 C C . SER A 1 174 ? 2.217 -1.467 -16.589 1.00 91.88 174 SER A C 1
ATOM 1257 O O . SER A 1 174 ? 1.892 -0.318 -16.271 1.00 91.88 174 SER A O 1
ATOM 1259 N N . PHE A 1 175 ? 3.118 -2.152 -15.877 1.00 94.69 175 PHE A N 1
ATOM 1260 C CA . PHE A 1 175 ? 3.722 -1.595 -14.661 1.00 94.69 175 PHE A CA 1
ATOM 1261 C C . PHE A 1 175 ? 4.550 -0.336 -14.936 1.00 94.69 175 PHE A C 1
ATOM 1263 O O . PHE A 1 175 ? 4.461 0.630 -14.178 1.00 94.69 175 PHE A O 1
ATOM 1270 N N . ALA A 1 176 ? 5.259 -0.281 -16.067 1.00 94.06 176 ALA A N 1
ATOM 1271 C CA . ALA A 1 176 ? 5.949 0.930 -16.504 1.00 94.06 176 ALA A CA 1
ATOM 1272 C C . ALA A 1 176 ? 4.967 2.097 -16.723 1.00 94.06 176 ALA A C 1
ATOM 1274 O O . ALA A 1 176 ? 5.231 3.228 -16.304 1.00 94.06 176 ALA A O 1
ATOM 1275 N N . ARG A 1 177 ? 3.799 1.831 -17.330 1.00 92.69 177 ARG A N 1
ATOM 1276 C CA . ARG A 1 177 ? 2.741 2.837 -17.519 1.00 92.69 177 ARG A CA 1
ATOM 1277 C C . ARG A 1 177 ? 2.139 3.292 -16.196 1.00 92.69 177 ARG A C 1
ATOM 1279 O O . ARG A 1 177 ? 1.926 4.491 -16.028 1.00 92.69 177 ARG A O 1
ATOM 1286 N N . TRP A 1 178 ? 1.928 2.387 -15.242 1.00 95.31 178 TRP A N 1
ATOM 1287 C CA . TRP A 1 178 ? 1.522 2.762 -13.886 1.00 95.31 178 TRP A CA 1
ATOM 1288 C C . TRP A 1 178 ? 2.557 3.671 -13.210 1.00 95.31 178 TRP A C 1
ATOM 1290 O O . TRP A 1 178 ? 2.176 4.716 -12.687 1.00 95.31 178 TRP A O 1
ATOM 1300 N N . MET A 1 179 ? 3.855 3.349 -13.271 1.00 96.94 179 MET A N 1
ATOM 1301 C CA . MET A 1 179 ? 4.907 4.197 -12.689 1.00 96.94 179 MET A CA 1
ATOM 1302 C C . MET A 1 179 ? 4.911 5.605 -13.303 1.00 96.94 179 MET A C 1
ATOM 1304 O O . MET A 1 179 ? 4.988 6.602 -12.584 1.00 96.94 179 MET A O 1
ATOM 1308 N N . LEU A 1 180 ? 4.766 5.712 -14.627 1.00 95.19 180 LEU A N 1
ATOM 1309 C CA . LEU A 1 180 ? 4.637 7.005 -15.307 1.00 95.19 180 LEU A CA 1
ATOM 1310 C C . LEU A 1 180 ? 3.373 7.762 -14.870 1.00 95.19 180 LEU A C 1
ATOM 1312 O O . LEU A 1 180 ? 3.442 8.960 -14.599 1.00 95.19 180 LEU A O 1
ATOM 1316 N N . LEU A 1 181 ? 2.237 7.069 -14.736 1.00 94.94 181 LEU A N 1
ATOM 1317 C CA . LEU A 1 181 ? 0.997 7.657 -14.223 1.00 94.94 181 LEU A CA 1
ATOM 1318 C C . LEU A 1 181 ? 1.146 8.156 -12.785 1.00 94.94 181 LEU A C 1
ATOM 1320 O O . LEU A 1 181 ? 0.623 9.223 -12.473 1.00 94.94 181 LEU A O 1
ATOM 1324 N N . VAL A 1 182 ? 1.865 7.434 -11.923 1.00 96.81 182 VAL A N 1
ATOM 1325 C CA . VAL A 1 182 ? 2.187 7.893 -10.564 1.00 96.81 182 VAL A CA 1
ATOM 1326 C C . VAL A 1 182 ? 3.020 9.172 -10.615 1.00 96.81 182 VAL A C 1
ATOM 1328 O O . VAL A 1 182 ? 2.696 10.118 -9.903 1.00 96.81 182 VAL A O 1
ATOM 1331 N N . CYS A 1 183 ? 4.034 9.255 -11.483 1.00 96.81 183 CYS A N 1
ATOM 1332 C CA . CYS A 1 183 ? 4.834 10.476 -11.625 1.00 96.81 183 CYS A CA 1
ATOM 1333 C C . CYS A 1 183 ? 3.966 11.683 -12.030 1.00 96.81 183 CYS A C 1
ATOM 1335 O O . CYS A 1 183 ? 4.093 12.767 -11.456 1.00 96.81 183 CYS A O 1
ATOM 1337 N N . SER A 1 184 ? 3.041 11.503 -12.979 1.00 95.12 184 SER A N 1
ATOM 1338 C CA . SER A 1 184 ? 2.079 12.547 -13.363 1.00 95.12 184 SER A CA 1
ATOM 1339 C C . SER A 1 184 ? 1.109 12.892 -12.228 1.00 95.12 184 SER A C 1
ATOM 1341 O O . SER A 1 184 ? 0.836 14.063 -11.963 1.00 95.12 184 SER A O 1
ATOM 1343 N N . LEU A 1 185 ? 0.611 11.883 -11.512 1.00 94.38 185 LEU A N 1
ATOM 1344 C CA . LEU A 1 185 ? -0.319 12.057 -10.399 1.00 94.38 185 LEU A CA 1
ATOM 1345 C C . LEU A 1 185 ? 0.313 12.855 -9.247 1.00 94.38 185 LEU A C 1
ATOM 1347 O O . LEU A 1 185 ? -0.292 13.804 -8.750 1.00 94.38 185 LEU A O 1
ATOM 1351 N N . GLU A 1 186 ? 1.535 12.501 -8.851 1.00 93.62 186 GLU A N 1
ATOM 1352 C CA . GLU A 1 186 ? 2.277 13.139 -7.755 1.00 93.62 186 GLU A CA 1
ATOM 1353 C C . GLU A 1 186 ? 2.774 14.548 -8.126 1.00 93.62 186 GLU A C 1
ATOM 1355 O O . GLU A 1 186 ? 2.996 15.386 -7.253 1.00 93.62 186 GLU A O 1
ATOM 1360 N N . THR A 1 187 ? 2.886 14.856 -9.422 1.00 91.94 187 THR A N 1
ATOM 1361 C CA . THR A 1 187 ? 3.154 16.221 -9.910 1.00 91.94 187 THR A CA 1
ATOM 1362 C C . THR A 1 187 ? 1.886 17.060 -10.111 1.00 91.94 187 THR A C 1
ATOM 1364 O O . THR A 1 187 ? 1.983 18.244 -10.439 1.00 91.94 187 THR A O 1
ATOM 1367 N N . GLY A 1 188 ? 0.704 16.498 -9.832 1.00 87.12 188 GLY A N 1
ATOM 1368 C CA . GLY A 1 188 ? -0.566 17.222 -9.788 1.00 87.12 188 GLY A CA 1
ATOM 1369 C C . GLY A 1 188 ? -1.354 17.251 -11.099 1.00 87.12 188 GLY A C 1
ATOM 1370 O O . GLY A 1 188 ? -2.267 18.069 -11.218 1.00 87.12 188 GLY A O 1
ATOM 1371 N N . ASP A 1 189 ? -1.043 16.380 -12.060 1.00 90.81 189 ASP A N 1
ATOM 1372 C CA . ASP A 1 189 ? -1.795 16.266 -13.313 1.00 90.81 189 ASP A CA 1
ATOM 1373 C C . ASP A 1 189 ? -3.209 15.704 -13.069 1.00 90.81 189 ASP A C 1
ATOM 1375 O O . ASP A 1 189 ? -3.399 14.573 -12.610 1.00 90.81 189 ASP A O 1
ATOM 1379 N N . GLU A 1 190 ? -4.235 16.497 -13.384 1.00 85.88 190 GLU A N 1
ATOM 1380 C CA . GLU A 1 190 ? -5.627 16.085 -13.207 1.00 85.88 190 GLU A CA 1
ATOM 1381 C C . GLU A 1 190 ? -6.063 15.004 -14.200 1.00 85.88 190 GLU A C 1
ATOM 1383 O O . GLU A 1 190 ? -6.890 14.161 -13.845 1.00 85.88 190 GLU A O 1
ATOM 1388 N N . ALA A 1 191 ? -5.501 14.977 -15.413 1.00 89.00 191 ALA A N 1
ATOM 1389 C CA . ALA A 1 191 ? -5.823 13.952 -16.403 1.00 89.00 191 ALA A CA 1
ATOM 1390 C C . ALA A 1 191 ? -5.321 12.571 -15.952 1.00 89.00 191 ALA A C 1
ATOM 1392 O O . ALA A 1 191 ? -6.003 11.561 -16.150 1.00 89.00 191 ALA A O 1
ATOM 1393 N N . ALA A 1 192 ? -4.180 12.536 -15.254 1.00 90.88 192 ALA A N 1
ATOM 1394 C CA . ALA A 1 192 ? -3.619 11.312 -14.692 1.00 90.88 192 ALA A CA 1
ATOM 1395 C C . ALA A 1 192 ? -4.570 10.642 -13.688 1.00 90.88 192 ALA A C 1
ATOM 1397 O O . ALA A 1 192 ? -4.646 9.417 -13.656 1.00 90.88 192 ALA A O 1
ATOM 1398 N N . ARG A 1 193 ? -5.370 11.411 -12.930 1.00 89.56 193 ARG A N 1
ATOM 1399 C CA . ARG A 1 193 ? -6.347 10.858 -11.971 1.00 89.56 193 ARG A CA 1
ATOM 1400 C C . ARG A 1 193 ? -7.393 9.960 -12.634 1.00 89.56 193 ARG A C 1
ATOM 1402 O O . ARG A 1 193 ? -7.753 8.930 -12.069 1.00 89.56 193 ARG A O 1
ATOM 1409 N N . LEU A 1 194 ? -7.889 10.335 -13.815 1.00 87.56 194 LEU A N 1
ATOM 1410 C CA . LEU A 1 194 ? -8.879 9.527 -14.538 1.00 87.56 194 LEU A CA 1
ATOM 1411 C C . LEU A 1 194 ? -8.268 8.208 -15.018 1.00 87.56 194 LEU A C 1
ATOM 1413 O O . LEU A 1 194 ? -8.857 7.145 -14.827 1.00 87.56 194 LEU A O 1
ATOM 1417 N N . LEU A 1 195 ? -7.063 8.275 -15.584 1.00 91.12 195 LEU A N 1
ATOM 1418 C CA . LEU A 1 195 ? -6.339 7.104 -16.079 1.00 91.12 195 LEU A CA 1
ATOM 1419 C C . LEU A 1 195 ? -5.906 6.169 -14.941 1.00 91.12 195 LEU A C 1
ATOM 1421 O O . LEU A 1 195 ? -5.966 4.951 -15.089 1.00 91.12 195 LEU A O 1
ATOM 1425 N N . TYR A 1 196 ? -5.562 6.722 -13.776 1.00 93.38 196 TYR A N 1
ATOM 1426 C CA . TYR A 1 196 ? -5.159 5.953 -12.599 1.00 93.38 196 TYR A CA 1
ATOM 1427 C C . TYR A 1 196 ? -6.242 4.973 -12.122 1.00 93.38 196 TYR A C 1
ATOM 1429 O O . TYR A 1 196 ? -5.948 3.856 -11.695 1.00 93.38 196 TYR A O 1
ATOM 1437 N N . GLY A 1 197 ? -7.513 5.375 -12.214 1.00 90.00 197 GLY A N 1
ATOM 1438 C CA . GLY A 1 197 ? -8.641 4.511 -11.867 1.00 90.00 197 GLY A CA 1
ATOM 1439 C C . GLY A 1 197 ? -8.882 3.381 -12.875 1.00 90.00 197 GLY A C 1
ATOM 1440 O O . GLY A 1 197 ? -9.381 2.326 -12.488 1.00 90.00 197 GLY A O 1
ATOM 1441 N N . ALA A 1 198 ? -8.514 3.571 -14.146 1.00 90.12 198 ALA A N 1
ATOM 1442 C CA . ALA A 1 198 ? -8.762 2.598 -15.213 1.00 90.12 198 ALA A CA 1
ATOM 1443 C C . ALA A 1 198 ? -7.895 1.335 -15.082 1.00 90.12 198 ALA A C 1
ATOM 1445 O O . ALA A 1 198 ? -8.331 0.247 -15.441 1.00 90.12 198 ALA A O 1
ATOM 1446 N N . ILE A 1 199 ? -6.699 1.468 -14.506 1.00 92.00 199 ILE A N 1
ATOM 1447 C CA . ILE A 1 199 ? -5.737 0.367 -14.330 1.00 92.00 199 ILE A CA 1
ATOM 1448 C C . ILE A 1 199 ? -5.928 -0.404 -13.011 1.00 92.00 199 ILE A C 1
ATOM 1450 O O . ILE A 1 199 ? -5.159 -1.306 -12.689 1.00 92.00 199 ILE A O 1
ATOM 1454 N N . ARG A 1 200 ? -6.964 -0.064 -12.231 1.00 92.94 200 ARG A N 1
ATOM 1455 C CA . ARG A 1 200 ? -7.216 -0.606 -10.886 1.00 92.94 200 ARG A CA 1
ATOM 1456 C C . ARG A 1 200 ? -7.251 -2.132 -10.829 1.00 92.94 200 ARG A C 1
ATOM 1458 O O . ARG A 1 200 ? -6.786 -2.693 -9.843 1.00 92.94 200 ARG A O 1
ATOM 1465 N N . ALA A 1 201 ? -7.850 -2.784 -11.827 1.00 91.88 201 ALA A N 1
ATOM 1466 C CA . ALA A 1 201 ? -8.067 -4.233 -11.809 1.00 91.88 201 ALA A CA 1
ATOM 1467 C C . ALA A 1 201 ? -6.746 -4.996 -11.632 1.00 91.88 201 ALA A C 1
ATOM 1469 O O . ALA A 1 201 ? -6.643 -5.852 -10.763 1.00 91.88 201 ALA A O 1
ATOM 1470 N N . ARG A 1 202 ? -5.710 -4.586 -12.371 1.00 92.31 202 ARG A N 1
ATOM 1471 C CA . ARG A 1 202 ? -4.385 -5.213 -12.357 1.00 92.31 202 ARG A CA 1
ATOM 1472 C C . ARG A 1 202 ? -3.653 -5.054 -11.018 1.00 92.31 202 ARG A C 1
ATOM 1474 O O . ARG A 1 202 ? -2.927 -5.943 -10.580 1.00 92.31 202 ARG A O 1
ATOM 1481 N N . TYR A 1 203 ? -3.870 -3.925 -10.342 1.00 93.81 203 TYR A N 1
ATOM 1482 C CA . TYR A 1 203 ? -3.141 -3.532 -9.129 1.00 93.81 203 TYR A CA 1
ATOM 1483 C C . TYR A 1 203 ? -3.970 -3.620 -7.847 1.00 93.81 203 TYR A C 1
ATOM 1485 O O . TYR A 1 203 ? -3.584 -3.068 -6.816 1.00 93.81 203 TYR A O 1
ATOM 1493 N N . SER A 1 204 ? -5.103 -4.326 -7.876 1.00 94.06 204 SER A N 1
ATOM 1494 C CA . SER A 1 204 ? -6.012 -4.410 -6.729 1.00 94.06 204 SER A CA 1
ATOM 1495 C C . SER A 1 204 ? -5.346 -4.965 -5.467 1.00 94.06 204 SER A C 1
ATOM 1497 O O . SER A 1 204 ? -5.716 -4.550 -4.373 1.00 94.06 204 SER A O 1
ATOM 1499 N N . ASN A 1 205 ? -4.336 -5.829 -5.617 1.00 94.06 205 ASN A N 1
ATOM 1500 C CA . ASN A 1 205 ? -3.575 -6.441 -4.520 1.00 94.06 205 ASN A CA 1
ATOM 1501 C C . ASN A 1 205 ? -2.179 -5.821 -4.335 1.00 94.06 205 ASN A C 1
ATOM 1503 O O . ASN A 1 205 ? -1.283 -6.450 -3.776 1.00 94.06 205 ASN A O 1
ATOM 1507 N N . PHE A 1 206 ? -1.962 -4.606 -4.844 1.00 95.12 206 PHE A N 1
ATOM 1508 C CA . PHE A 1 206 ? -0.673 -3.923 -4.792 1.00 95.12 206 PHE A CA 1
ATOM 1509 C C . PHE A 1 206 ? -0.748 -2.737 -3.813 1.00 95.12 206 PHE A C 1
ATOM 1511 O O . PHE A 1 206 ? -1.322 -1.704 -4.160 1.00 95.12 206 PHE A O 1
ATOM 1518 N N . PRO A 1 207 ? -0.204 -2.835 -2.582 1.00 96.06 207 PRO A N 1
ATOM 1519 C CA . PRO A 1 207 ? -0.350 -1.784 -1.571 1.00 96.06 207 PRO A CA 1
ATOM 1520 C C . PRO A 1 207 ? 0.109 -0.402 -2.046 1.00 96.06 207 PRO A C 1
ATOM 1522 O O . PRO A 1 207 ? -0.576 0.591 -1.798 1.00 96.06 207 PRO A O 1
ATOM 1525 N N . GLU A 1 208 ? 1.213 -0.326 -2.798 1.00 96.81 208 GLU A N 1
ATOM 1526 C CA . GLU A 1 208 ? 1.718 0.957 -3.293 1.00 96.81 208 GLU A CA 1
ATOM 1527 C C . GLU A 1 208 ? 0.730 1.641 -4.252 1.00 96.81 208 GLU A C 1
ATOM 1529 O O . GLU A 1 208 ? 0.575 2.858 -4.196 1.00 96.81 208 GLU A O 1
ATOM 1534 N N . TYR A 1 209 ? -0.020 0.886 -5.067 1.00 97.25 209 TYR A N 1
ATOM 1535 C CA . TYR A 1 209 ? -1.046 1.458 -5.946 1.00 97.25 209 TYR A CA 1
ATOM 1536 C C . TYR A 1 209 ? -2.088 2.236 -5.135 1.00 97.25 209 TYR A C 1
ATOM 1538 O O . TYR A 1 209 ? -2.454 3.368 -5.473 1.00 97.25 209 TYR A O 1
ATOM 1546 N N . TRP A 1 210 ? -2.537 1.651 -4.027 1.00 98.06 210 TRP A N 1
ATOM 1547 C CA . TRP A 1 210 ? -3.525 2.271 -3.157 1.00 98.06 210 TRP A CA 1
ATOM 1548 C C . TRP A 1 210 ? -2.958 3.466 -2.398 1.00 98.06 210 TRP A C 1
ATOM 1550 O O . TRP A 1 210 ? -3.605 4.510 -2.331 1.00 98.06 210 TRP A O 1
ATOM 1560 N N . TYR A 1 211 ? -1.730 3.351 -1.898 1.00 98.19 211 TYR A N 1
ATOM 1561 C CA . TYR A 1 211 ? -1.024 4.443 -1.233 1.00 98.19 211 TYR A CA 1
ATOM 1562 C C . TYR A 1 211 ? -0.822 5.666 -2.144 1.00 98.19 211 TYR A C 1
ATOM 1564 O O . TYR A 1 211 ? -1.157 6.788 -1.757 1.00 98.19 211 TYR A O 1
ATOM 1572 N N . ARG A 1 212 ? -0.344 5.467 -3.379 1.00 97.44 212 ARG A N 1
ATOM 1573 C CA . ARG A 1 212 ? -0.151 6.560 -4.350 1.00 97.44 212 ARG A CA 1
ATOM 1574 C C . ARG A 1 212 ? -1.476 7.212 -4.733 1.00 97.44 212 ARG A C 1
ATOM 1576 O O . ARG A 1 212 ? -1.570 8.436 -4.798 1.00 97.44 212 ARG A O 1
ATOM 1583 N N . GLY A 1 213 ? -2.541 6.422 -4.880 1.00 97.00 213 GLY A N 1
ATOM 1584 C CA . GLY A 1 213 ? -3.888 6.967 -5.040 1.00 97.00 213 GLY A CA 1
ATOM 1585 C C . GLY A 1 213 ? -4.320 7.806 -3.829 1.00 97.00 213 GLY A C 1
ATOM 1586 O O . GLY A 1 213 ? -4.799 8.927 -3.987 1.00 97.00 213 GLY A O 1
ATOM 1587 N N . ALA A 1 214 ? -4.083 7.331 -2.606 1.00 97.25 214 ALA A N 1
ATOM 1588 C CA . ALA A 1 214 ? -4.425 8.079 -1.396 1.00 97.25 214 ALA A CA 1
ATOM 1589 C C . ALA A 1 214 ? -3.746 9.460 -1.337 1.00 97.25 214 ALA A C 1
ATOM 1591 O O . ALA A 1 214 ? -4.372 10.420 -0.890 1.00 97.25 214 ALA A O 1
ATOM 1592 N N . ARG A 1 215 ? -2.504 9.572 -1.827 1.00 95.56 215 ARG A N 1
ATOM 1593 C CA . ARG A 1 215 ? -1.765 10.842 -1.948 1.00 95.56 215 ARG A CA 1
ATOM 1594 C C . ARG A 1 215 ? -2.251 11.728 -3.098 1.00 95.56 215 ARG A C 1
ATOM 1596 O O . ARG A 1 215 ? -2.325 12.944 -2.945 1.00 95.56 215 ARG A O 1
ATOM 1603 N N . GLY A 1 216 ? -2.577 11.132 -4.244 1.00 93.12 216 GLY A N 1
ATOM 1604 C CA . GLY A 1 216 ? -2.933 11.862 -5.465 1.00 93.12 216 GLY A CA 1
ATOM 1605 C C . GLY A 1 216 ? -4.377 12.376 -5.532 1.00 93.12 216 GLY A C 1
ATOM 1606 O O . GLY A 1 216 ? -4.678 13.327 -6.269 1.00 93.12 216 GLY A O 1
ATOM 1607 N N . PHE A 1 217 ? -5.287 11.757 -4.778 1.00 93.75 217 PHE A N 1
ATOM 1608 C CA . PHE A 1 217 ? -6.693 12.156 -4.677 1.00 93.75 217 PHE A CA 1
ATOM 1609 C C . PHE A 1 217 ? -6.961 13.027 -3.438 1.00 93.75 217 PHE A C 1
ATOM 1611 O O . PHE A 1 217 ? -6.082 13.296 -2.627 1.00 93.75 217 PHE A O 1
ATOM 1618 N N . LYS A 1 218 ? -8.203 13.511 -3.289 1.00 91.69 218 LYS A N 1
ATOM 1619 C CA . LYS A 1 218 ? -8.627 14.359 -2.161 1.00 91.69 218 LYS A CA 1
ATOM 1620 C C . LYS A 1 218 ? -9.909 13.841 -1.509 1.00 91.69 218 LYS A C 1
ATOM 1622 O O . LYS A 1 218 ? -10.701 13.139 -2.142 1.00 91.69 218 LYS A O 1
ATOM 1627 N N . GLY A 1 219 ? -10.124 14.229 -0.251 1.00 92.06 219 GLY A N 1
ATOM 1628 C CA . GLY A 1 219 ? -11.356 13.964 0.497 1.00 92.06 219 GLY A CA 1
ATOM 1629 C C . GLY A 1 219 ? -11.694 12.474 0.591 1.00 92.06 219 GLY A C 1
ATOM 1630 O O . GLY A 1 219 ? -10.820 11.638 0.804 1.00 92.06 219 GLY A O 1
ATOM 1631 N N . ASN A 1 220 ? -12.969 12.129 0.397 1.00 92.75 220 ASN A N 1
ATOM 1632 C CA . ASN A 1 220 ? -13.451 10.751 0.552 1.00 92.75 220 ASN A CA 1
ATOM 1633 C C . ASN A 1 220 ? -12.776 9.753 -0.400 1.00 92.75 220 ASN A C 1
ATOM 1635 O O . ASN A 1 220 ? -12.616 8.592 -0.033 1.00 92.75 220 ASN A O 1
ATOM 1639 N N . ILE A 1 221 ? -12.353 10.192 -1.592 1.00 94.62 221 ILE A N 1
ATOM 1640 C CA . ILE A 1 221 ? -11.638 9.321 -2.533 1.00 94.62 221 ILE A CA 1
ATOM 1641 C C . ILE A 1 221 ? -10.269 8.959 -1.950 1.00 94.62 221 ILE A C 1
ATOM 1643 O O . ILE A 1 221 ? -9.953 7.778 -1.857 1.00 94.62 221 ILE A O 1
ATOM 1647 N N . ALA A 1 222 ? -9.504 9.944 -1.467 1.00 96.12 222 ALA A N 1
ATOM 1648 C CA . ALA A 1 222 ? -8.224 9.691 -0.800 1.00 96.12 222 ALA A CA 1
ATOM 1649 C C . ALA A 1 222 ? -8.377 8.749 0.402 1.00 96.12 222 ALA A C 1
ATOM 1651 O O . ALA A 1 222 ? -7.628 7.784 0.525 1.00 96.12 222 ALA A O 1
ATOM 1652 N N . SER A 1 223 ? -9.392 8.976 1.246 1.00 96.38 223 SER A N 1
ATOM 1653 C CA . SER A 1 223 ? -9.681 8.094 2.384 1.00 96.38 223 SER A CA 1
ATOM 1654 C C . SER A 1 223 ? -10.030 6.669 1.955 1.00 96.38 223 SER A C 1
ATOM 1656 O O . SER A 1 223 ? -9.589 5.727 2.601 1.00 96.38 223 SER A O 1
ATOM 1658 N N . SER A 1 224 ? -10.784 6.493 0.865 1.00 96.56 224 SER A N 1
ATOM 1659 C CA . SER A 1 224 ? -11.122 5.161 0.355 1.00 96.56 224 SER A CA 1
ATOM 1660 C C . SER A 1 224 ? -9.891 4.424 -0.170 1.00 96.56 224 SER A C 1
ATOM 1662 O O . SER A 1 224 ? -9.755 3.235 0.094 1.00 96.56 224 SER A O 1
ATOM 1664 N N . TYR A 1 225 ? -8.992 5.108 -0.881 1.00 97.94 225 TYR A N 1
ATOM 1665 C CA . TYR A 1 225 ? -7.727 4.518 -1.323 1.00 97.94 225 TYR A CA 1
ATOM 1666 C C . TYR A 1 225 ? -6.831 4.157 -0.129 1.00 97.94 225 TYR A C 1
ATOM 1668 O O . TYR A 1 225 ? -6.301 3.050 -0.072 1.00 97.94 225 TYR A O 1
ATOM 1676 N N . ALA A 1 226 ? -6.722 5.048 0.861 1.00 98.06 226 ALA A N 1
ATOM 1677 C CA . ALA A 1 226 ? -5.967 4.800 2.086 1.00 98.06 226 ALA A CA 1
ATOM 1678 C C . ALA A 1 226 ? -6.509 3.589 2.863 1.00 98.06 226 ALA A C 1
ATOM 1680 O O . ALA A 1 226 ? -5.732 2.757 3.326 1.00 98.06 226 ALA A O 1
ATOM 1681 N N . GLU A 1 227 ? -7.834 3.461 2.978 1.00 97.69 227 GLU A N 1
ATOM 1682 C CA . GLU A 1 227 ? -8.469 2.323 3.644 1.00 97.69 227 GLU A CA 1
ATOM 1683 C C . GLU A 1 227 ? -8.187 1.010 2.901 1.00 97.69 227 GLU A C 1
ATOM 1685 O O . GLU A 1 227 ? -7.846 0.020 3.540 1.00 97.69 227 GLU A O 1
ATOM 1690 N N . GLN A 1 228 ? -8.236 1.000 1.563 1.00 97.69 228 GLN A N 1
ATOM 1691 C CA . GLN A 1 228 ? -7.869 -0.188 0.779 1.00 97.69 228 GLN A CA 1
ATOM 1692 C C . GLN A 1 228 ? -6.398 -0.577 0.969 1.00 97.69 228 GLN A C 1
ATOM 1694 O O . GLN A 1 228 ? -6.101 -1.754 1.150 1.00 97.69 228 GLN A O 1
ATOM 1699 N N . CYS A 1 229 ? -5.485 0.399 1.009 1.00 98.19 229 CYS A N 1
ATOM 1700 C CA . CYS A 1 229 ? -4.075 0.136 1.299 1.00 98.19 229 CYS A CA 1
ATOM 1701 C C . CYS A 1 229 ? -3.891 -0.541 2.666 1.00 98.19 229 CYS A C 1
ATOM 1703 O O . CYS A 1 229 ? -3.146 -1.512 2.779 1.00 98.19 229 CYS A O 1
ATOM 1705 N N . ILE A 1 230 ? -4.577 -0.036 3.697 1.00 98.00 230 ILE A N 1
ATOM 1706 C CA . ILE A 1 230 ? -4.537 -0.604 5.050 1.00 98.00 230 ILE A CA 1
ATOM 1707 C C . ILE A 1 230 ? -5.147 -2.008 5.059 1.00 98.00 230 ILE A C 1
ATOM 1709 O O . ILE A 1 230 ? -4.588 -2.903 5.677 1.00 98.00 230 ILE A O 1
ATOM 1713 N N . ASN A 1 231 ? -6.259 -2.228 4.355 1.00 96.75 231 ASN A N 1
ATOM 1714 C CA . ASN A 1 231 ? -6.927 -3.530 4.316 1.00 96.75 231 ASN A CA 1
ATOM 1715 C C . ASN A 1 231 ? -6.076 -4.617 3.648 1.00 96.75 231 ASN A C 1
ATOM 1717 O O . ASN A 1 231 ? -6.192 -5.779 4.026 1.00 96.75 231 ASN A O 1
ATOM 1721 N N . LEU A 1 232 ? -5.225 -4.258 2.680 1.00 95.50 232 LEU A N 1
ATOM 1722 C CA . LEU A 1 232 ? -4.291 -5.211 2.078 1.00 95.50 232 LEU A CA 1
ATOM 1723 C C . LEU A 1 232 ? -3.213 -5.667 3.061 1.00 95.50 232 LEU A C 1
ATOM 1725 O O . LEU A 1 232 ? -2.880 -6.850 3.089 1.00 95.50 232 LEU A O 1
ATOM 1729 N N . ASN A 1 233 ? -2.657 -4.740 3.843 1.00 95.38 233 ASN A N 1
ATOM 1730 C CA . ASN A 1 233 ? -1.735 -5.071 4.922 1.00 95.38 233 ASN A CA 1
ATOM 1731 C C . ASN A 1 233 ? -1.734 -3.990 6.019 1.00 95.38 233 ASN A C 1
ATOM 1733 O O . ASN A 1 233 ? -1.050 -2.969 5.875 1.00 95.38 233 ASN A O 1
ATOM 1737 N N . PRO A 1 234 ? -2.421 -4.221 7.152 1.00 94.75 234 PRO A N 1
ATOM 1738 C CA . PRO A 1 234 ? -2.528 -3.239 8.231 1.00 94.75 234 PRO A CA 1
ATOM 1739 C C . PRO A 1 234 ? -1.202 -2.855 8.895 1.00 94.75 234 PRO A C 1
ATOM 1741 O O . PRO A 1 234 ? -1.121 -1.788 9.512 1.00 94.75 234 PRO A O 1
ATOM 1744 N N . GLN A 1 235 ? -0.190 -3.722 8.769 1.00 93.75 235 GLN A N 1
ATOM 1745 C CA . GLN A 1 235 ? 1.167 -3.555 9.302 1.00 93.75 235 GLN A CA 1
ATOM 1746 C C . GLN A 1 235 ? 2.199 -3.248 8.203 1.00 93.75 235 GLN A C 1
ATOM 1748 O O . GLN A 1 235 ? 3.397 -3.192 8.471 1.00 93.75 235 GLN A O 1
ATOM 1753 N N . GLY A 1 236 ? 1.752 -3.059 6.957 1.00 95.31 236 GLY A N 1
ATOM 1754 C CA . GLY A 1 236 ? 2.626 -2.762 5.826 1.00 95.31 236 GLY A CA 1
ATOM 1755 C C . GLY A 1 236 ? 3.251 -1.370 5.915 1.00 95.31 236 GLY A C 1
ATOM 1756 O O . GLY A 1 236 ? 2.747 -0.479 6.605 1.00 95.31 236 GLY A O 1
ATOM 1757 N N . HIS A 1 237 ? 4.326 -1.146 5.156 1.00 96.12 237 HIS A N 1
ATOM 1758 C CA . HIS A 1 237 ? 5.098 0.102 5.212 1.00 96.12 237 HIS A CA 1
ATOM 1759 C C . HIS A 1 237 ? 4.282 1.364 4.878 1.00 96.12 237 HIS A C 1
ATOM 1761 O O . HIS A 1 237 ? 4.605 2.449 5.362 1.00 96.12 237 HIS A O 1
ATOM 1767 N N . PHE A 1 238 ? 3.194 1.235 4.114 1.00 97.44 238 PHE A N 1
ATOM 1768 C CA . PHE A 1 238 ? 2.329 2.359 3.743 1.00 97.44 238 PHE A CA 1
ATOM 1769 C C . PHE A 1 238 ? 1.174 2.629 4.720 1.00 97.44 238 PHE A C 1
ATOM 1771 O O . PHE A 1 238 ? 0.573 3.708 4.677 1.00 97.44 238 PHE A O 1
ATOM 1778 N N . ALA A 1 239 ? 0.841 1.682 5.604 1.00 97.50 239 ALA A N 1
ATOM 1779 C CA . ALA A 1 239 ? -0.326 1.794 6.477 1.00 97.50 239 ALA A CA 1
ATOM 1780 C C . ALA A 1 239 ? -0.259 3.003 7.434 1.00 97.50 239 ALA A C 1
ATOM 1782 O O . ALA A 1 239 ? -1.263 3.717 7.531 1.00 97.50 239 ALA A O 1
ATOM 1783 N N . PRO A 1 240 ? 0.880 3.323 8.090 1.00 96.81 240 PRO A N 1
ATOM 1784 C CA . PRO A 1 240 ? 0.962 4.485 8.977 1.00 96.81 240 PRO A CA 1
ATOM 1785 C C . PRO A 1 240 ? 0.630 5.806 8.276 1.00 96.81 240 PRO A C 1
ATOM 1787 O O . PRO A 1 240 ? -0.101 6.632 8.821 1.00 96.81 240 PRO A O 1
ATOM 1790 N N . GLU A 1 241 ? 1.117 6.000 7.050 1.00 96.88 241 GLU A N 1
ATOM 1791 C CA . GLU A 1 241 ? 0.852 7.222 6.288 1.00 96.88 241 GLU A CA 1
ATOM 1792 C C . GLU A 1 241 ? -0.597 7.269 5.790 1.00 96.88 241 GLU A C 1
ATOM 1794 O O . GLU A 1 241 ? -1.267 8.292 5.923 1.00 96.88 241 GLU A O 1
ATOM 1799 N N . CYS A 1 242 ? -1.141 6.138 5.332 1.00 98.12 242 CYS A N 1
ATOM 1800 C CA . CYS A 1 242 ? -2.556 6.031 4.969 1.00 98.12 242 CYS A CA 1
ATOM 1801 C C . CYS A 1 242 ? -3.478 6.390 6.144 1.00 98.12 242 CYS A C 1
ATOM 1803 O O . CYS A 1 242 ? -4.462 7.112 5.973 1.00 98.12 242 CYS A O 1
ATOM 1805 N N . ARG A 1 243 ? -3.131 5.971 7.367 1.00 97.75 243 ARG A N 1
ATOM 1806 C CA . ARG A 1 243 ? -3.868 6.371 8.571 1.00 97.75 243 ARG A CA 1
ATOM 1807 C C . ARG A 1 243 ? -3.803 7.878 8.817 1.00 97.75 243 ARG A C 1
ATOM 1809 O O . ARG A 1 243 ? -4.817 8.467 9.192 1.00 97.75 243 ARG A O 1
ATOM 1816 N N . LYS A 1 244 ? -2.659 8.530 8.581 1.00 97.06 244 LYS A N 1
ATOM 1817 C CA . LYS A 1 244 ? -2.556 9.999 8.669 1.00 97.06 244 LYS A CA 1
ATOM 1818 C C . LYS A 1 244 ? -3.434 10.691 7.628 1.00 97.06 244 LYS A C 1
ATOM 1820 O O . LYS A 1 244 ? -4.105 11.660 7.977 1.00 97.06 244 LYS A O 1
ATOM 1825 N N . ILE A 1 245 ? -3.496 10.175 6.398 1.00 96.88 245 ILE A N 1
ATOM 1826 C CA . ILE A 1 245 ? -4.375 10.705 5.340 1.00 96.88 245 ILE A CA 1
ATOM 1827 C C . ILE A 1 245 ? -5.844 10.641 5.781 1.00 96.88 245 ILE A C 1
ATOM 1829 O O . ILE A 1 245 ? -6.556 11.646 5.719 1.00 96.88 245 ILE A O 1
ATOM 1833 N N . ILE A 1 246 ? -6.294 9.493 6.301 1.00 97.19 246 ILE A N 1
ATOM 1834 C CA . ILE A 1 246 ? -7.662 9.341 6.819 1.00 97.19 246 ILE A CA 1
ATOM 1835 C C . ILE A 1 246 ? -7.908 10.305 7.988 1.00 97.19 246 ILE A C 1
ATOM 1837 O O . ILE A 1 246 ? -8.926 10.998 8.007 1.00 97.19 246 ILE A O 1
ATOM 1841 N N . ALA A 1 247 ? -6.981 10.393 8.948 1.00 96.31 247 ALA A N 1
ATOM 1842 C CA . ALA A 1 247 ? -7.107 11.291 10.095 1.00 96.31 247 ALA A CA 1
ATOM 1843 C C . ALA A 1 247 ? -7.211 12.763 9.676 1.00 96.31 247 ALA A C 1
ATOM 1845 O O . ALA A 1 247 ? -8.050 13.493 10.207 1.00 96.31 247 ALA A O 1
ATOM 1846 N N . GLY A 1 248 ? -6.407 13.182 8.695 1.00 95.56 248 GLY A N 1
ATOM 1847 C CA . GLY A 1 248 ? -6.462 14.518 8.108 1.00 95.56 248 GLY A CA 1
ATOM 1848 C C . GLY A 1 248 ? -7.829 14.816 7.494 1.00 95.56 248 GLY A C 1
ATOM 1849 O O . GLY A 1 248 ? -8.440 15.831 7.823 1.00 95.56 248 GLY A O 1
ATOM 1850 N N . ASN A 1 249 ? -8.360 13.893 6.688 1.00 94.75 249 ASN A N 1
ATOM 1851 C CA . ASN A 1 249 ? -9.673 14.044 6.051 1.00 94.75 249 ASN A CA 1
ATOM 1852 C C . ASN A 1 249 ? -10.844 14.043 7.049 1.00 94.75 249 ASN A C 1
ATOM 1854 O O . ASN A 1 249 ? -11.889 14.624 6.765 1.00 94.75 249 ASN A O 1
ATOM 1858 N N . LEU A 1 250 ? -10.679 13.417 8.217 1.00 94.56 250 LEU A N 1
ATOM 1859 C CA . LEU A 1 250 ? -11.661 13.430 9.306 1.00 94.56 250 LEU A CA 1
ATOM 1860 C C . LEU A 1 250 ? -11.501 14.620 10.268 1.00 94.56 250 LEU A C 1
ATOM 1862 O O . LEU A 1 250 ? -12.249 14.718 11.239 1.00 94.56 250 LEU A O 1
ATOM 1866 N N . GLY A 1 251 ? -10.521 15.503 10.052 1.00 94.56 251 GLY A N 1
ATOM 1867 C CA . GLY A 1 251 ? -10.244 16.618 10.964 1.00 94.56 251 GLY A CA 1
ATOM 1868 C C . GLY A 1 251 ? -9.706 16.180 12.333 1.00 94.56 251 GLY A C 1
ATOM 1869 O O . GLY A 1 251 ? -9.829 16.912 13.312 1.00 94.56 251 GLY A O 1
ATOM 1870 N N . LEU A 1 252 ? -9.110 14.986 12.423 1.00 93.12 252 LEU A N 1
ATOM 1871 C CA . LEU A 1 252 ? -8.591 14.406 13.669 1.00 93.12 252 LEU A CA 1
ATOM 1872 C C . LEU A 1 252 ? -7.142 14.827 13.975 1.00 93.12 252 LEU A C 1
ATOM 1874 O O . LEU A 1 252 ? -6.623 14.512 15.050 1.00 93.12 252 LEU A O 1
ATOM 1878 N N . GLY A 1 253 ? -6.491 15.546 13.055 1.00 83.56 253 GLY A N 1
ATOM 1879 C CA . GLY A 1 253 ? -5.086 15.943 13.164 1.00 83.56 253 GLY A CA 1
ATOM 1880 C C . GLY A 1 253 ? -4.138 14.740 13.101 1.00 83.56 253 GLY A C 1
ATOM 1881 O O . GLY A 1 253 ? -4.447 13.732 12.474 1.00 83.56 253 GLY A O 1
ATOM 1882 N N . GLY A 1 254 ? -2.993 14.816 13.788 1.00 81.81 254 GLY A N 1
ATOM 1883 C CA . GLY A 1 254 ? -1.961 13.764 13.817 1.00 81.81 254 GLY A CA 1
ATOM 1884 C C . GLY A 1 254 ? -2.346 12.457 14.530 1.00 81.81 254 GLY A C 1
ATOM 1885 O O . GLY A 1 254 ? -1.469 11.670 14.860 1.00 81.81 254 GLY A O 1
ATOM 1886 N N . LYS A 1 255 ? -3.634 12.200 14.786 1.00 92.25 255 LYS A N 1
ATOM 1887 C CA . LYS A 1 255 ? -4.135 11.024 15.525 1.00 92.25 255 LYS A CA 1
ATOM 1888 C C . LYS A 1 255 ? -4.344 9.787 14.636 1.00 92.25 255 LYS A C 1
ATOM 1890 O O . LYS A 1 255 ? -5.235 8.982 14.900 1.00 92.25 255 LYS A O 1
ATOM 1895 N N . GLY A 1 256 ? -3.546 9.642 13.577 1.00 91.94 256 GLY A N 1
ATOM 1896 C CA . GLY A 1 256 ? -3.653 8.529 12.627 1.00 91.94 256 GLY A CA 1
ATOM 1897 C C . GLY A 1 256 ? -3.419 7.162 13.270 1.00 91.94 256 GLY A C 1
ATOM 1898 O O . GLY A 1 256 ? -4.136 6.216 12.972 1.00 91.94 256 GLY A O 1
ATOM 1899 N N . GLU A 1 257 ? -2.490 7.056 14.217 1.00 94.00 257 GLU A N 1
ATOM 1900 C CA . GLU A 1 257 ? -2.117 5.782 14.859 1.00 94.00 257 GLU A CA 1
ATOM 1901 C C . GLU A 1 257 ? -3.284 5.078 15.570 1.00 94.00 257 GLU A C 1
ATOM 1903 O O . GLU A 1 257 ? -3.300 3.853 15.671 1.00 94.00 257 GLU A O 1
ATOM 1908 N N . ALA A 1 258 ? -4.287 5.839 16.018 1.00 95.31 258 ALA A N 1
ATOM 1909 C CA . ALA A 1 258 ? -5.485 5.318 16.670 1.00 95.31 258 ALA A CA 1
ATOM 1910 C C . ALA A 1 258 ? -6.565 4.844 15.682 1.00 95.31 258 ALA A C 1
ATOM 1912 O O . ALA A 1 258 ? -7.538 4.220 16.093 1.00 95.31 258 ALA A O 1
ATOM 1913 N N . ILE A 1 259 ? -6.439 5.148 14.388 1.00 96.31 259 ILE A N 1
ATOM 1914 C CA . ILE A 1 259 ? -7.404 4.703 13.380 1.00 96.31 259 ILE A CA 1
ATOM 1915 C C . ILE A 1 259 ? -7.242 3.203 13.165 1.00 96.31 259 ILE A C 1
ATOM 1917 O O . ILE A 1 259 ? -6.123 2.711 13.031 1.00 96.31 259 ILE A O 1
ATOM 1921 N N . ARG A 1 260 ? -8.365 2.492 13.078 1.00 96.69 260 ARG A N 1
ATOM 1922 C CA . ARG A 1 260 ? -8.474 1.120 12.572 1.00 96.69 260 ARG A CA 1
ATOM 1923 C C . ARG A 1 260 ? -9.537 1.113 11.478 1.00 96.69 260 ARG A C 1
ATOM 1925 O O . ARG A 1 260 ? -10.578 1.751 11.652 1.00 96.69 260 ARG A O 1
ATOM 1932 N N . SER A 1 261 ? -9.261 0.460 10.353 1.00 95.69 261 SER A N 1
ATOM 1933 C CA . SER A 1 261 ? -10.246 0.272 9.289 1.00 95.69 261 SER A CA 1
ATOM 1934 C C . SER A 1 261 ? -11.384 -0.628 9.770 1.00 95.69 261 SER A C 1
ATOM 1936 O O . SER A 1 261 ? -11.279 -1.298 10.801 1.00 95.69 261 SER A O 1
ATOM 1938 N N . LYS A 1 262 ? -12.486 -0.677 9.016 1.00 95.00 262 LYS A N 1
ATOM 1939 C CA . LYS A 1 262 ? -13.588 -1.595 9.351 1.00 95.00 262 LYS A CA 1
ATOM 1940 C C . LYS A 1 262 ? -13.136 -3.054 9.366 1.00 95.00 262 LYS A C 1
ATOM 1942 O O . LYS A 1 262 ? -13.494 -3.776 10.290 1.00 95.00 262 LYS A O 1
ATOM 1947 N N . ALA A 1 263 ? -12.305 -3.446 8.400 1.00 95.06 263 ALA A N 1
ATOM 1948 C CA . ALA A 1 263 ? -11.774 -4.802 8.312 1.00 95.06 263 ALA A CA 1
ATOM 1949 C C . ALA A 1 263 ? -10.892 -5.151 9.522 1.00 95.06 263 ALA A C 1
ATOM 1951 O O . ALA A 1 263 ? -11.017 -6.239 10.071 1.00 95.06 263 ALA A O 1
ATOM 1952 N N . GLU A 1 264 ? -10.055 -4.221 9.995 1.00 96.31 264 GLU A N 1
ATOM 1953 C CA . GLU A 1 264 ? -9.246 -4.434 11.205 1.00 96.31 264 GLU A CA 1
ATOM 1954 C C . GLU A 1 264 ? -10.104 -4.581 12.468 1.00 96.31 264 GLU A C 1
ATOM 1956 O O . GLU A 1 264 ? -9.801 -5.400 13.334 1.00 96.31 264 GLU A O 1
ATOM 1961 N N . ILE A 1 265 ? -11.177 -3.791 12.579 1.00 97.19 265 ILE A N 1
ATOM 1962 C CA . ILE A 1 265 ? -12.122 -3.878 13.699 1.00 97.19 265 ILE A CA 1
ATOM 1963 C C . ILE A 1 265 ? -12.829 -5.238 13.681 1.00 97.19 265 ILE A C 1
ATOM 1965 O O . ILE A 1 265 ? -12.899 -5.907 14.709 1.00 97.19 265 ILE A O 1
ATOM 1969 N N . GLU A 1 266 ? -13.334 -5.659 12.521 1.00 96.19 266 GLU A N 1
ATOM 1970 C CA . GLU A 1 266 ? -13.997 -6.955 12.340 1.00 96.19 266 GLU A CA 1
ATOM 1971 C C . GLU A 1 266 ? -13.063 -8.128 12.637 1.00 96.19 266 GLU A C 1
ATOM 1973 O O . GLU A 1 266 ? -13.459 -9.057 13.340 1.00 96.19 266 GLU A O 1
ATOM 1978 N N . ASP A 1 267 ? -11.822 -8.076 12.149 1.00 95.12 267 ASP A N 1
ATOM 1979 C CA . ASP A 1 267 ? -10.815 -9.100 12.412 1.00 95.12 267 ASP A CA 1
ATOM 1980 C C . ASP A 1 267 ? -10.468 -9.185 13.905 1.00 95.12 267 ASP A C 1
ATOM 1982 O O . ASP A 1 267 ? -10.493 -10.273 14.485 1.00 95.12 267 ASP A O 1
ATOM 1986 N N . GLY A 1 268 ? -10.225 -8.043 14.557 1.00 95.44 268 GLY A N 1
ATOM 1987 C CA . GLY A 1 268 ? -9.963 -7.992 15.996 1.00 95.44 268 GLY A CA 1
ATOM 1988 C C . GLY A 1 268 ? -11.116 -8.577 16.815 1.00 95.44 268 GLY A C 1
ATOM 1989 O O . GLY A 1 268 ? -10.895 -9.395 17.711 1.00 95.44 268 GLY A O 1
ATOM 1990 N N . ILE A 1 269 ? -12.359 -8.243 16.455 1.00 96.69 269 ILE A N 1
ATOM 1991 C CA . ILE A 1 269 ? -13.558 -8.812 17.081 1.00 96.69 269 ILE A CA 1
ATOM 1992 C C . ILE A 1 269 ? -13.646 -10.318 16.842 1.00 96.69 269 ILE A C 1
ATOM 1994 O O . ILE A 1 269 ? -13.852 -11.075 17.788 1.00 96.69 269 ILE A O 1
ATOM 1998 N N . LYS A 1 270 ? -13.466 -10.775 15.601 1.00 96.62 270 LYS A N 1
ATOM 1999 C CA . LYS A 1 270 ? -13.532 -12.196 15.253 1.00 96.62 270 LYS A CA 1
ATOM 2000 C C . LYS A 1 270 ? -12.489 -13.008 16.018 1.00 96.62 270 LYS A C 1
ATOM 2002 O O . LYS A 1 270 ? -12.827 -14.069 16.547 1.00 96.62 270 LYS A O 1
ATOM 2007 N N . ARG A 1 271 ? -11.247 -12.518 16.106 1.00 96.19 271 ARG A N 1
ATOM 2008 C CA . ARG A 1 271 ? -10.171 -13.153 16.882 1.00 96.19 271 ARG A CA 1
ATOM 2009 C C . ARG A 1 271 ? -10.509 -13.203 18.366 1.00 96.19 271 ARG A C 1
ATOM 2011 O O . ARG A 1 271 ? -10.411 -14.267 18.968 1.00 96.19 271 ARG A O 1
ATOM 2018 N N . SER A 1 272 ? -10.973 -12.088 18.924 1.00 97.06 272 SER A N 1
ATOM 2019 C CA . SER A 1 272 ? -11.369 -11.997 20.329 1.00 97.06 272 SER A CA 1
ATOM 2020 C C . SER A 1 272 ? -12.509 -12.954 20.686 1.00 97.06 272 SER A C 1
ATOM 2022 O O . SER A 1 272 ? -12.406 -13.686 21.666 1.00 97.06 272 SER A O 1
ATOM 2024 N N . VAL A 1 273 ? -13.556 -13.023 19.858 1.00 96.19 273 VAL A N 1
ATOM 2025 C CA . VAL A 1 273 ? -14.679 -13.957 20.045 1.00 96.19 273 VAL A CA 1
ATOM 2026 C C . VAL A 1 273 ? -14.225 -15.408 19.914 1.00 96.19 273 VAL A C 1
ATOM 2028 O O . VAL A 1 273 ? -14.587 -16.230 20.746 1.00 96.19 273 VAL A O 1
ATOM 2031 N N . SER A 1 274 ? -13.413 -15.730 18.903 1.00 95.75 274 SER A N 1
ATOM 2032 C CA . SER A 1 274 ? -12.961 -17.111 18.666 1.00 95.75 274 SER A CA 1
ATOM 2033 C C . SER A 1 274 ? -12.045 -17.634 19.776 1.00 95.75 274 SER A C 1
ATOM 2035 O O . SER A 1 274 ? -12.034 -18.831 20.041 1.00 95.75 274 SER A O 1
ATOM 2037 N N . ALA A 1 275 ? -11.270 -16.748 20.406 1.00 95.62 275 ALA A N 1
ATOM 2038 C CA . ALA A 1 275 ? -10.389 -17.079 21.522 1.00 95.62 275 ALA A CA 1
ATOM 2039 C C . ALA A 1 275 ? -11.063 -16.935 22.899 1.00 95.62 275 ALA A C 1
ATOM 2041 O O . ALA A 1 275 ? -10.421 -17.223 23.906 1.00 95.62 275 ALA A O 1
ATOM 2042 N N . GLU A 1 276 ? -12.309 -16.447 22.948 1.00 94.44 276 GLU A N 1
ATOM 2043 C CA . GLU A 1 276 ? -13.002 -16.025 24.175 1.00 94.44 276 GLU A CA 1
ATOM 2044 C C . GLU A 1 276 ? -12.166 -15.066 25.053 1.00 94.44 276 GLU A C 1
ATOM 2046 O O . GLU A 1 276 ? -12.312 -15.025 26.274 1.00 94.44 276 GLU A O 1
ATOM 2051 N N . ASP A 1 277 ? -11.290 -14.267 24.431 1.00 96.69 277 ASP A N 1
ATOM 2052 C CA . ASP A 1 277 ? -10.367 -13.367 25.125 1.00 96.69 277 ASP A CA 1
ATOM 2053 C C . ASP A 1 277 ? -10.645 -11.903 24.749 1.00 96.69 277 ASP A C 1
ATOM 2055 O O . ASP A 1 277 ? -10.226 -11.445 23.675 1.00 96.69 277 ASP A O 1
ATOM 2059 N N . PRO A 1 278 ? -11.329 -11.130 25.616 1.00 96.62 278 PRO A N 1
ATOM 2060 C CA . PRO A 1 278 ? -11.653 -9.735 25.337 1.00 96.62 278 PRO A CA 1
ATOM 2061 C C . PRO A 1 278 ? -10.423 -8.813 25.316 1.00 96.62 278 PRO A C 1
ATOM 2063 O O . PRO A 1 278 ? -10.501 -7.726 24.746 1.00 96.62 278 PRO A O 1
ATOM 2066 N N . ARG A 1 279 ? -9.266 -9.233 25.854 1.00 96.56 279 ARG A N 1
ATOM 2067 C CA . ARG A 1 279 ? -8.025 -8.429 25.836 1.00 96.56 279 ARG A CA 1
ATOM 2068 C C . ARG A 1 279 ? -7.478 -8.231 24.425 1.00 96.56 279 ARG A C 1
ATOM 2070 O O . ARG A 1 279 ? -6.795 -7.251 24.158 1.00 96.56 279 ARG A O 1
ATOM 2077 N N . LEU A 1 280 ? -7.850 -9.099 23.483 1.00 95.75 280 LEU A N 1
ATOM 2078 C CA . LEU A 1 280 ? -7.513 -8.926 22.066 1.00 95.75 280 LEU A CA 1
ATOM 2079 C C . LEU A 1 280 ? -8.174 -7.686 21.428 1.00 95.75 280 LEU A C 1
ATOM 2081 O O . LEU A 1 280 ? -7.835 -7.328 20.302 1.00 95.75 280 LEU A O 1
ATOM 2085 N N . LEU A 1 281 ? -9.095 -7.012 22.131 1.00 96.19 281 LEU A N 1
ATOM 2086 C CA . LEU A 1 281 ? -9.714 -5.755 21.700 1.00 96.19 281 LEU A CA 1
ATOM 2087 C C . LEU A 1 281 ? -8.944 -4.500 22.143 1.00 96.19 281 LEU A C 1
ATOM 2089 O O . LEU A 1 281 ? -9.356 -3.397 21.774 1.00 96.19 281 LEU A O 1
ATOM 2093 N N . GLU A 1 282 ? -7.849 -4.626 22.903 1.00 94.69 282 GLU A N 1
ATOM 2094 C CA . GLU A 1 282 ? -7.075 -3.479 23.410 1.00 94.69 282 GLU A CA 1
ATOM 2095 C C . GLU A 1 282 ? -6.645 -2.523 22.288 1.00 94.69 282 GLU A C 1
ATOM 2097 O O . GLU A 1 282 ? -6.792 -1.307 22.420 1.00 94.69 282 GLU A O 1
ATOM 2102 N N . ASP A 1 283 ? -6.249 -3.062 21.132 1.00 91.69 283 ASP A N 1
ATOM 2103 C CA . ASP A 1 283 ? -5.833 -2.287 19.956 1.00 91.69 283 ASP A CA 1
ATOM 2104 C C . ASP A 1 283 ? -6.948 -1.426 19.333 1.00 91.69 283 ASP A C 1
ATOM 2106 O O . ASP A 1 283 ? -6.666 -0.528 18.534 1.00 91.69 283 ASP A O 1
ATOM 2110 N N . ILE A 1 284 ? -8.215 -1.676 19.685 1.00 95.44 284 ILE A N 1
ATOM 2111 C CA . ILE A 1 284 ? -9.385 -0.917 19.217 1.00 95.44 284 ILE A CA 1
ATOM 2112 C C . ILE A 1 284 ? -9.743 0.206 20.207 1.00 95.44 284 ILE A C 1
ATOM 2114 O O . ILE A 1 284 ? -10.358 1.204 19.826 1.00 95.44 284 ILE A O 1
ATOM 2118 N N . LEU A 1 285 ? -9.336 0.122 21.475 1.00 95.38 285 LEU A N 1
ATOM 2119 C CA . LEU A 1 285 ? -9.692 1.126 22.487 1.00 95.38 285 LEU A CA 1
ATOM 2120 C C . LEU A 1 285 ? -9.151 2.543 22.189 1.00 95.38 285 LEU A C 1
ATOM 2122 O O . LEU A 1 285 ? -9.887 3.514 22.408 1.00 95.38 285 LEU A O 1
ATOM 2126 N N . PRO A 1 286 ? -7.941 2.731 21.620 1.00 96.00 286 PRO A N 1
ATOM 2127 C CA . PRO A 1 286 ? -7.480 4.055 21.203 1.00 96.00 286 PRO A CA 1
ATOM 2128 C C . PRO A 1 286 ? -8.416 4.729 20.192 1.00 96.00 286 PRO A C 1
ATOM 2130 O O . PRO A 1 286 ? -8.695 5.925 20.324 1.00 96.00 286 PRO A O 1
ATOM 2133 N N . LEU A 1 287 ? -8.977 3.970 19.238 1.00 97.00 287 LEU A N 1
ATOM 2134 C CA . LEU A 1 287 ? -9.986 4.473 18.297 1.00 97.00 287 LEU A CA 1
ATOM 2135 C C . LEU A 1 287 ? -11.181 5.046 19.064 1.00 97.00 287 LEU A C 1
ATOM 2137 O O . LEU A 1 287 ? -11.631 6.160 18.798 1.00 97.00 287 LEU A O 1
ATOM 2141 N N . MET A 1 288 ? -11.646 4.324 20.082 1.00 96.56 288 MET A N 1
ATOM 2142 C CA . MET A 1 288 ? -12.782 4.707 20.923 1.00 96.56 288 MET A CA 1
ATOM 2143 C C . MET A 1 288 ? -12.536 5.965 21.768 1.00 96.56 288 MET A C 1
ATOM 2145 O O . MET A 1 288 ? -13.489 6.520 22.314 1.00 96.56 288 MET A O 1
ATOM 2149 N N . SER A 1 289 ? -11.312 6.488 21.817 1.00 96.00 289 SER A N 1
ATOM 2150 C CA . SER A 1 289 ? -11.002 7.777 22.451 1.00 96.00 289 SER A CA 1
ATOM 2151 C C . SER A 1 289 ? -11.171 8.982 21.511 1.00 96.00 289 SER A C 1
ATOM 2153 O O . SER A 1 289 ? -11.203 10.128 21.967 1.00 96.00 289 SER A O 1
ATOM 2155 N N . LEU A 1 290 ? -11.276 8.761 20.195 1.00 96.44 290 LEU A N 1
ATOM 2156 C CA . LEU A 1 290 ? -11.363 9.833 19.195 1.00 96.44 290 LEU A CA 1
ATOM 2157 C C . LEU A 1 290 ? -12.757 10.495 19.168 1.00 96.44 290 LEU A C 1
ATOM 2159 O O . LEU A 1 290 ? -13.741 9.854 19.537 1.00 96.44 290 LEU A O 1
ATOM 2163 N N . PRO A 1 291 ? -12.893 11.757 18.710 1.00 95.69 291 PRO A N 1
ATOM 2164 C CA . PRO A 1 291 ? -14.190 12.357 18.376 1.00 95.69 291 PRO A CA 1
ATOM 2165 C C . PRO A 1 291 ? -15.037 11.480 17.444 1.00 95.69 291 PRO A C 1
ATOM 2167 O O . PRO A 1 291 ? -14.493 10.640 16.728 1.00 95.69 291 PRO A O 1
ATOM 2170 N N . ASP A 1 292 ? -16.357 11.679 17.449 1.00 95.75 292 ASP A N 1
ATOM 2171 C CA . ASP A 1 292 ? -17.274 10.898 16.612 1.00 95.75 292 ASP A CA 1
ATOM 2172 C C . ASP A 1 292 ? -16.908 11.009 15.128 1.00 95.75 292 ASP A C 1
ATOM 2174 O O . ASP A 1 292 ? -16.802 12.097 14.565 1.00 95.75 292 ASP A O 1
ATOM 2178 N N . ASN A 1 293 ? -16.712 9.856 14.502 1.00 95.06 293 ASN A N 1
ATOM 2179 C CA . ASN A 1 293 ? -16.475 9.692 13.079 1.00 95.06 293 ASN A CA 1
ATOM 2180 C C . ASN A 1 293 ? -16.965 8.308 12.623 1.00 95.06 293 ASN A C 1
ATOM 2182 O O . ASN A 1 293 ? -17.411 7.483 13.425 1.00 95.06 293 ASN A O 1
ATOM 2186 N N . VAL A 1 294 ? -16.871 8.042 11.320 1.00 95.12 294 VAL A N 1
ATOM 2187 C CA . VAL A 1 294 ? -17.380 6.801 10.718 1.00 95.12 294 VAL A CA 1
ATOM 2188 C C . VAL A 1 294 ? -16.774 5.533 11.336 1.00 95.12 294 VAL A C 1
ATOM 2190 O O . VAL A 1 294 ? -17.496 4.556 11.516 1.00 95.12 294 VAL A O 1
ATOM 2193 N N . TYR A 1 295 ? -15.495 5.551 11.724 1.00 96.69 295 TYR A N 1
ATOM 2194 C CA . TYR A 1 295 ? -14.806 4.397 12.312 1.00 96.69 295 TYR A CA 1
ATOM 2195 C C . TYR A 1 295 ? -15.164 4.212 13.787 1.00 96.69 295 TYR A C 1
ATOM 2197 O O . TYR A 1 295 ? -15.429 3.093 14.217 1.00 96.69 295 TYR A O 1
ATOM 2205 N N . THR A 1 296 ? -15.251 5.296 14.566 1.00 97.06 296 THR A N 1
ATOM 2206 C CA . THR A 1 296 ? -15.638 5.197 15.986 1.00 97.06 296 THR A CA 1
ATOM 2207 C C . THR A 1 296 ? -17.078 4.747 16.154 1.00 97.06 296 THR A C 1
ATOM 2209 O O . THR A 1 296 ? -17.370 3.979 17.061 1.00 97.06 296 THR A O 1
ATOM 2212 N N . LEU A 1 297 ? -17.986 5.217 15.293 1.00 96.56 297 LEU A N 1
ATOM 2213 C CA . LEU A 1 297 ? -19.387 4.799 15.327 1.00 96.56 297 LEU A CA 1
ATOM 2214 C C . LEU A 1 297 ? -19.533 3.330 14.916 1.00 96.56 297 LEU A C 1
ATOM 2216 O O . LEU A 1 297 ? -20.315 2.603 15.528 1.00 96.56 297 LEU A O 1
ATOM 2220 N N . TYR A 1 298 ? -18.741 2.882 13.936 1.00 97.19 298 TYR A N 1
ATOM 2221 C CA . TYR A 1 298 ? -18.680 1.476 13.545 1.00 97.19 298 TYR A CA 1
ATOM 2222 C C . TYR A 1 298 ? -18.178 0.582 14.688 1.00 97.19 298 TYR A C 1
ATOM 2224 O O . TYR A 1 298 ? -18.839 -0.394 15.047 1.00 97.19 298 TYR A O 1
ATOM 2232 N N . ALA A 1 299 ? -17.054 0.951 15.311 1.00 97.44 299 ALA A N 1
ATOM 2233 C CA . ALA A 1 299 ? -16.505 0.240 16.462 1.00 97.44 299 ALA A CA 1
ATOM 2234 C C . ALA A 1 299 ? -17.484 0.231 17.645 1.00 97.44 299 ALA A C 1
ATOM 2236 O O . ALA A 1 299 ? -17.735 -0.824 18.216 1.00 97.44 299 ALA A O 1
ATOM 2237 N N . LEU A 1 300 ? -18.111 1.367 17.969 1.00 96.88 300 LEU A N 1
ATOM 2238 C CA . LEU A 1 300 ? -19.104 1.468 19.042 1.00 96.88 300 LEU A CA 1
ATOM 2239 C C . LEU A 1 300 ? -20.269 0.492 18.842 1.00 96.88 300 LEU A C 1
ATOM 2241 O O . LEU A 1 300 ? -20.633 -0.224 19.773 1.00 96.88 300 LEU A O 1
ATOM 2245 N N . GLY A 1 301 ? -20.846 0.456 17.637 1.00 95.50 301 GLY A N 1
ATOM 2246 C CA . GLY A 1 301 ? -21.935 -0.466 17.311 1.00 95.50 301 GLY A CA 1
ATOM 2247 C C . GLY A 1 301 ? -21.505 -1.931 17.404 1.00 95.50 301 GLY A C 1
ATOM 2248 O O . GLY A 1 301 ? -22.215 -2.743 17.995 1.00 95.50 301 GLY A O 1
ATOM 2249 N N . SER A 1 302 ? -20.319 -2.247 16.883 1.00 95.38 302 SER A N 1
ATOM 2250 C CA . SER A 1 302 ? -19.784 -3.612 16.857 1.00 95.38 302 SER A CA 1
ATOM 2251 C C . SER A 1 302 ? -19.442 -4.126 18.260 1.00 95.38 302 SER A C 1
ATOM 2253 O O . SER A 1 302 ? -19.835 -5.228 18.631 1.00 95.38 302 SER A O 1
ATOM 2255 N N . LEU A 1 303 ? -18.793 -3.303 19.090 1.00 96.25 303 LEU A N 1
ATOM 2256 C CA . LEU A 1 303 ? -18.464 -3.646 20.476 1.00 96.25 303 LEU A CA 1
ATOM 2257 C C . LEU A 1 303 ? -19.715 -3.750 21.358 1.00 96.25 303 LEU A C 1
ATOM 2259 O O . LEU A 1 303 ? -19.769 -4.595 22.249 1.00 96.25 303 LEU A O 1
ATOM 2263 N N . LYS A 1 304 ? -20.758 -2.953 21.088 1.00 95.56 304 LYS A N 1
ATOM 2264 C CA . LYS A 1 304 ? -22.044 -3.075 21.790 1.00 95.56 304 LYS A CA 1
ATOM 2265 C C . LYS A 1 304 ? -22.683 -4.448 21.594 1.00 95.56 304 LYS A C 1
ATOM 2267 O O . LYS A 1 304 ? -23.238 -4.988 22.545 1.00 95.56 304 LYS A O 1
ATOM 2272 N N . ALA A 1 305 ? -22.581 -5.032 20.401 1.00 92.62 305 ALA A N 1
ATOM 2273 C CA . ALA A 1 305 ? -23.092 -6.379 20.156 1.00 92.62 305 ALA A CA 1
ATOM 2274 C C . ALA A 1 305 ? -22.379 -7.441 21.018 1.00 92.62 305 ALA A C 1
ATOM 2276 O O . ALA A 1 305 ? -23.005 -8.415 21.432 1.00 92.62 305 ALA A O 1
ATOM 2277 N N . LEU A 1 306 ? -21.098 -7.231 21.348 1.00 94.44 306 LEU A N 1
ATOM 2278 C CA . LEU A 1 306 ? -20.325 -8.144 22.196 1.00 94.44 306 LEU A CA 1
ATOM 2279 C C . LEU A 1 306 ? -20.718 -8.081 23.675 1.00 94.44 306 LEU A C 1
ATOM 2281 O O . LEU A 1 306 ? -20.532 -9.060 24.388 1.00 94.44 306 LEU A O 1
ATOM 2285 N N . ALA A 1 307 ? -21.311 -6.981 24.145 1.00 92.62 307 ALA A N 1
ATOM 2286 C CA . ALA A 1 307 ? -21.752 -6.854 25.537 1.00 92.62 307 ALA A CA 1
ATOM 2287 C C . ALA A 1 307 ? -22.882 -7.833 25.922 1.00 92.62 307 ALA A C 1
ATOM 2289 O O . ALA A 1 307 ? -23.193 -7.979 27.104 1.00 92.62 307 ALA A O 1
ATOM 2290 N N . ALA A 1 308 ? -23.470 -8.541 24.949 1.00 90.81 308 ALA A N 1
ATOM 2291 C CA . ALA A 1 308 ? -24.372 -9.663 25.201 1.00 90.81 308 ALA A CA 1
ATOM 2292 C C . ALA A 1 308 ? -23.667 -10.867 25.864 1.00 90.81 308 ALA A C 1
ATOM 2294 O O . ALA A 1 308 ? -24.326 -11.682 26.508 1.00 90.81 308 ALA A O 1
ATOM 2295 N N . TYR A 1 309 ? -22.342 -10.974 25.732 1.00 94.06 309 TYR A N 1
ATOM 2296 C CA . TYR A 1 309 ? -21.535 -12.031 26.336 1.00 94.06 309 TYR A CA 1
ATOM 2297 C C . TYR A 1 309 ? -20.944 -11.551 27.677 1.00 94.06 309 TYR A C 1
ATOM 2299 O O . TYR A 1 309 ? -20.267 -10.517 27.697 1.00 94.06 309 TYR A O 1
ATOM 2307 N N . PRO A 1 310 ? -21.138 -12.281 28.798 1.00 94.62 310 PRO A N 1
ATOM 2308 C CA . PRO A 1 310 ? -20.720 -11.827 30.129 1.00 94.62 310 PRO A CA 1
ATOM 2309 C C . PRO A 1 310 ? -19.242 -11.428 30.235 1.00 94.62 310 PRO A C 1
ATOM 2311 O O . PRO A 1 310 ? -18.944 -10.356 30.753 1.00 94.62 310 PRO A O 1
ATOM 2314 N N . VAL A 1 311 ? -18.334 -12.226 29.662 1.00 96.25 311 VAL A N 1
ATOM 2315 C CA . VAL A 1 311 ? -16.880 -11.974 29.710 1.00 96.25 311 VAL A CA 1
ATOM 2316 C C . VAL A 1 311 ? -16.491 -10.635 29.066 1.00 96.25 311 VAL A C 1
ATOM 2318 O O . VAL A 1 311 ? -15.680 -9.884 29.603 1.00 96.25 311 VAL A O 1
ATOM 2321 N N . PHE A 1 312 ? -17.134 -10.274 27.954 1.00 96.94 312 PHE A N 1
ATOM 2322 C CA . PHE A 1 312 ? -16.912 -9.000 27.270 1.00 96.94 312 PHE A CA 1
ATOM 2323 C C . PHE A 1 312 ? -17.539 -7.834 28.033 1.00 96.94 312 PHE A C 1
ATOM 2325 O O . PHE A 1 312 ? -16.947 -6.760 28.135 1.00 96.94 312 PHE A O 1
ATOM 2332 N N . LYS A 1 313 ? -18.731 -8.040 28.603 1.00 96.44 313 LYS A N 1
ATOM 2333 C CA . LYS A 1 313 ? -19.426 -7.031 29.410 1.00 96.44 313 LYS A CA 1
ATOM 2334 C C . LYS A 1 313 ? -18.633 -6.643 30.659 1.00 96.44 313 LYS A C 1
ATOM 2336 O O . LYS A 1 313 ? -18.543 -5.455 30.980 1.00 96.44 313 LYS A O 1
ATOM 2341 N N . GLU A 1 314 ? -18.064 -7.627 31.349 1.00 96.50 314 GLU A N 1
ATOM 2342 C CA . GLU A 1 314 ? -17.188 -7.417 32.504 1.00 96.50 314 GLU A CA 1
ATOM 2343 C C . GLU A 1 314 ? -15.922 -6.665 32.092 1.00 96.50 314 GLU A C 1
ATOM 2345 O O . GLU A 1 314 ? -15.628 -5.620 32.671 1.00 96.50 314 GLU A O 1
ATOM 2350 N N . TYR A 1 315 ? -15.261 -7.103 31.016 1.00 97.25 315 TYR A N 1
ATOM 2351 C CA . TYR A 1 315 ? -14.080 -6.427 30.481 1.00 97.25 315 TYR A CA 1
ATOM 2352 C C . TYR A 1 315 ? -14.343 -4.955 30.126 1.00 97.25 315 TYR A C 1
ATOM 2354 O O . TYR A 1 315 ? -13.595 -4.071 30.543 1.00 97.25 315 TYR A O 1
ATOM 2362 N N . PHE A 1 316 ? -15.428 -4.642 29.409 1.00 97.38 316 PHE A N 1
ATOM 2363 C CA . PHE A 1 316 ? -15.753 -3.249 29.077 1.00 97.38 316 PHE A CA 1
ATOM 2364 C C . PHE A 1 316 ? -16.061 -2.409 30.319 1.00 97.38 316 PHE A C 1
ATOM 2366 O O . PHE A 1 316 ? -15.732 -1.223 30.347 1.00 97.38 316 PHE A O 1
ATOM 2373 N N . SER A 1 317 ? -16.669 -3.007 31.347 1.00 96.38 317 SER A N 1
ATOM 2374 C CA . SER A 1 317 ? -16.949 -2.331 32.619 1.00 96.38 317 SER A CA 1
ATOM 2375 C C . SER A 1 317 ? -15.662 -2.015 33.383 1.00 96.38 317 SER A C 1
ATOM 2377 O O . SER A 1 317 ? -15.496 -0.901 33.882 1.00 96.38 317 SER A O 1
ATOM 2379 N N . GLU A 1 318 ? -14.729 -2.968 33.430 1.00 96.62 318 GLU A N 1
ATOM 2380 C CA . GLU A 1 318 ? -13.404 -2.784 34.021 1.00 96.62 318 GLU A CA 1
ATOM 2381 C C . GLU A 1 318 ? -12.628 -1.690 33.280 1.00 96.62 318 GLU A C 1
ATOM 2383 O O . GLU A 1 318 ? -12.223 -0.697 33.888 1.00 96.62 318 GLU A O 1
ATOM 2388 N N . GLN A 1 319 ? -12.516 -1.793 31.953 1.00 97.00 319 GLN A N 1
ATOM 2389 C CA . GLN A 1 319 ? -11.816 -0.802 31.133 1.00 97.00 319 GLN A CA 1
ATOM 2390 C C . GLN A 1 319 ? -12.446 0.593 31.228 1.00 97.00 319 GLN A C 1
ATOM 2392 O O . GLN A 1 319 ? -11.724 1.590 31.237 1.00 97.00 319 GLN A O 1
ATOM 2397 N N . ALA A 1 320 ? -13.774 0.697 31.364 1.00 96.62 320 ALA A N 1
ATOM 2398 C CA . ALA A 1 320 ? -14.443 1.974 31.605 1.00 96.62 320 ALA A CA 1
ATOM 2399 C C . ALA A 1 320 ? -13.998 2.624 32.924 1.00 96.62 320 ALA A C 1
ATOM 2401 O O . ALA A 1 320 ? -13.829 3.841 32.963 1.00 96.62 320 ALA A O 1
ATOM 2402 N N . SER A 1 321 ? -13.792 1.831 33.982 1.00 96.25 321 SER A N 1
ATOM 2403 C CA . SER A 1 321 ? -13.345 2.322 35.295 1.00 96.25 321 SER A CA 1
ATOM 2404 C C . SER A 1 321 ? -11.879 2.770 35.314 1.00 96.25 321 SER A C 1
ATOM 2406 O O . SER A 1 321 ? -11.517 3.655 36.088 1.00 96.25 321 SER A O 1
ATOM 2408 N N . LEU A 1 322 ? -11.053 2.187 34.438 1.00 95.56 322 LEU A N 1
ATOM 2409 C CA . LEU A 1 322 ? -9.629 2.505 34.287 1.00 95.56 322 LEU A CA 1
ATOM 2410 C C . LEU A 1 322 ? -9.370 3.651 33.297 1.00 95.56 322 LEU A C 1
ATOM 2412 O O . LEU A 1 322 ? -8.282 4.226 33.276 1.00 95.56 322 LEU A O 1
ATOM 2416 N N . SER A 1 323 ? -10.360 3.984 32.472 1.00 95.38 323 SER A N 1
ATOM 2417 C CA . SER A 1 323 ? -10.246 4.979 31.408 1.00 95.38 323 SER A CA 1
ATOM 2418 C C . SER A 1 323 ? -10.770 6.354 31.823 1.00 95.38 323 SER A C 1
ATOM 2420 O O . SER A 1 323 ? -11.556 6.504 32.754 1.00 95.38 323 SER A O 1
ATOM 2422 N N . GLY A 1 324 ? -10.381 7.382 31.066 1.00 93.75 324 GLY A N 1
ATOM 2423 C CA . GLY A 1 324 ? -10.906 8.743 31.196 1.00 93.75 324 GLY A CA 1
ATOM 2424 C C . GLY A 1 324 ? -11.599 9.247 29.926 1.00 93.75 324 GLY A C 1
ATOM 2425 O O . GLY A 1 324 ? -11.430 8.700 28.833 1.00 93.75 324 GLY A O 1
ATOM 2426 N N . GLY A 1 325 ? -12.363 10.333 30.064 1.00 95.12 325 GLY A N 1
ATOM 2427 C CA . GLY A 1 325 ? -12.968 11.062 28.945 1.00 95.12 325 GLY A CA 1
ATOM 2428 C C . GLY A 1 325 ? -13.903 10.215 28.072 1.00 95.12 325 GLY A C 1
ATOM 2429 O O . GLY A 1 325 ? -14.660 9.383 28.569 1.00 95.12 325 GLY A O 1
ATOM 2430 N N . ARG A 1 326 ? -13.833 10.419 26.748 1.00 95.06 326 ARG A N 1
ATOM 2431 C CA . ARG A 1 326 ? -14.730 9.774 25.765 1.00 95.06 326 ARG A CA 1
ATOM 2432 C C . ARG A 1 326 ? -14.667 8.247 25.783 1.00 95.06 326 ARG A C 1
ATOM 2434 O O . ARG A 1 326 ? -15.677 7.600 25.516 1.00 95.06 326 ARG A O 1
ATOM 2441 N N . LEU A 1 327 ? -13.498 7.675 26.076 1.00 96.88 327 LEU A N 1
ATOM 2442 C CA . LEU A 1 327 ? -13.332 6.225 26.136 1.00 96.88 327 LEU A CA 1
ATOM 2443 C C . LEU A 1 327 ? -14.182 5.633 27.264 1.00 96.88 327 LEU A C 1
ATOM 2445 O O . LEU A 1 327 ? -14.982 4.732 27.019 1.00 96.88 327 LEU A O 1
ATOM 2449 N N . ALA A 1 328 ? -14.077 6.200 28.469 1.00 96.81 328 ALA A N 1
ATOM 2450 C CA . ALA A 1 328 ? -14.863 5.775 29.625 1.00 96.81 328 ALA A CA 1
ATOM 2451 C C . ALA A 1 328 ? -16.374 5.909 29.378 1.00 96.81 328 ALA A C 1
ATOM 2453 O O . ALA A 1 328 ? -17.138 4.996 29.695 1.00 96.81 328 ALA A O 1
ATOM 2454 N N . GLU A 1 329 ? -16.805 7.015 28.762 1.00 96.44 329 GLU A N 1
ATOM 2455 C CA . GLU A 1 329 ? -18.209 7.253 28.403 1.00 96.44 329 GLU A CA 1
ATOM 2456 C C . GLU A 1 329 ? -18.745 6.183 27.443 1.00 96.44 329 GLU A C 1
ATOM 2458 O O . GLU A 1 329 ? -19.808 5.604 27.681 1.00 96.44 329 GLU A O 1
ATOM 2463 N N . ARG A 1 330 ? -18.003 5.877 26.373 1.00 97.12 330 ARG A N 1
ATOM 2464 C CA . ARG A 1 330 ? -18.419 4.899 25.358 1.00 97.12 330 ARG A CA 1
ATOM 2465 C C . ARG A 1 330 ? -18.404 3.468 25.885 1.00 97.12 330 ARG A C 1
ATOM 2467 O O . ARG A 1 330 ? -19.348 2.729 25.620 1.00 97.12 330 ARG A O 1
ATOM 2474 N N . LEU A 1 331 ? -17.391 3.087 26.660 1.00 97.31 331 LEU A N 1
ATOM 2475 C CA . LEU A 1 331 ? -17.332 1.766 27.295 1.00 97.31 331 LEU A CA 1
ATOM 2476 C C . LEU A 1 331 ? -18.439 1.589 28.347 1.00 97.31 331 LEU A C 1
ATOM 2478 O O . LEU A 1 331 ? -19.071 0.534 28.416 1.00 97.31 331 LEU A O 1
ATOM 2482 N N . SER A 1 332 ? -18.757 2.644 29.106 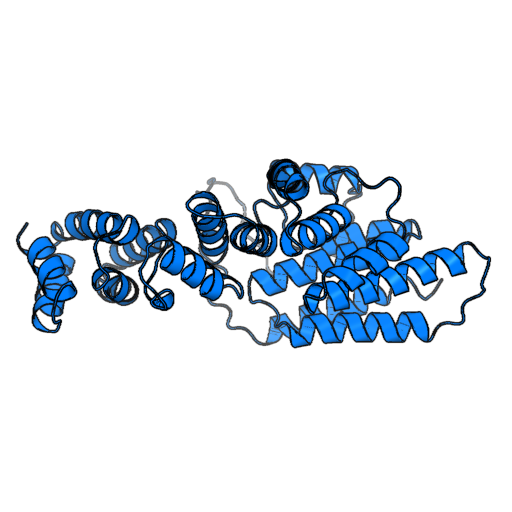1.00 95.06 332 SER A N 1
ATOM 2483 C CA . SER A 1 332 ? -19.910 2.653 30.018 1.00 95.06 332 SER A CA 1
ATOM 2484 C C . SER A 1 332 ? -21.236 2.518 29.267 1.00 95.06 332 SER A C 1
ATOM 2486 O O . SER A 1 332 ? -22.139 1.820 29.717 1.00 95.06 332 SER A O 1
ATOM 2488 N N . TYR A 1 333 ? -21.377 3.181 28.116 1.00 94.94 333 TYR A N 1
ATOM 2489 C CA . TYR A 1 333 ? -22.562 3.047 27.271 1.00 94.94 333 TYR A CA 1
ATOM 2490 C C . TYR A 1 333 ? -22.713 1.623 26.715 1.00 94.94 333 TYR A C 1
ATOM 2492 O O . TYR A 1 333 ? -23.818 1.083 26.723 1.00 94.94 333 TYR A O 1
ATOM 2500 N N . ILE A 1 334 ? -21.611 1.008 26.273 1.00 95.06 334 ILE A N 1
ATOM 2501 C CA . ILE A 1 334 ? -21.576 -0.378 25.787 1.00 95.06 334 ILE A CA 1
ATOM 2502 C C . ILE A 1 334 ? -22.012 -1.356 26.888 1.00 95.06 334 ILE A C 1
ATOM 2504 O O . ILE A 1 334 ? -22.855 -2.209 26.639 1.00 95.06 334 ILE A O 1
ATOM 2508 N N . SER A 1 335 ? -21.472 -1.218 28.101 1.00 90.44 335 SER A N 1
ATOM 2509 C CA . SER A 1 335 ? -21.697 -2.161 29.210 1.00 90.44 335 SER A CA 1
ATOM 2510 C C .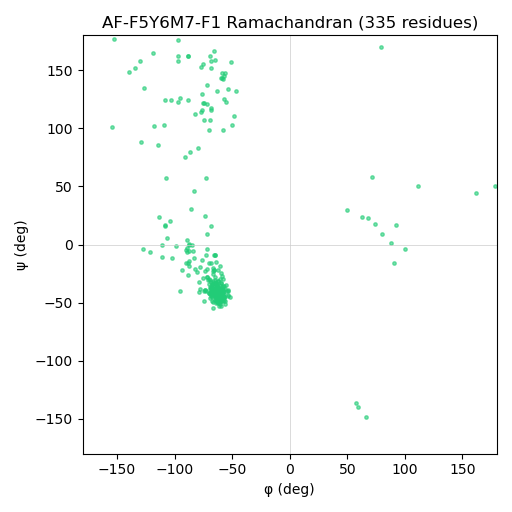 SER A 1 335 ? -23.051 -2.012 29.918 1.00 90.44 335 SER A C 1
ATOM 2512 O O . SER A 1 335 ? -23.496 -2.942 30.590 1.00 90.44 335 SER A O 1
ATOM 2514 N N . ARG A 1 336 ? -23.729 -0.864 29.789 1.00 84.62 336 ARG A N 1
ATOM 2515 C CA . ARG A 1 336 ? -25.063 -0.627 30.381 1.00 84.62 336 ARG A CA 1
ATOM 2516 C C . ARG A 1 336 ? -26.229 -1.064 29.491 1.00 84.62 336 ARG A C 1
ATOM 2518 O O . ARG A 1 336 ? -27.341 -1.166 30.007 1.00 84.62 336 ARG A O 1
ATOM 2525 N N . GLY A 1 337 ? -25.984 -1.246 28.191 1.00 62.78 337 GLY A N 1
ATOM 2526 C CA . GLY A 1 337 ? -26.952 -1.802 27.237 1.00 62.78 337 GLY A CA 1
ATOM 2527 C C . GLY A 1 337 ? -27.181 -3.291 27.450 1.00 62.78 337 GLY A C 1
ATOM 2528 O O . GLY A 1 337 ? -28.292 -3.725 27.084 1.00 62.78 337 GLY A O 1
#

Foldseek 3Di:
DPPLPVLLVLLVVLLVVLQVPDDPPPPPDPDDDDDPDDPDDDDDDPDPDDDDVQDPVNLQVCLLAPNDDAPSLSVQLSNCSVVLQLLSSLLSSLLNVLQCQQQVSDDLVSSLVSLVVVLVVLVVDDQPPPDPNNLSSQLNNLSSQLSNCLSVVVLVSNLVSLVSSPPPPDDCLDSSNLSNLLSCLLVQNPVSLVSLVVNCSSHLLRLVSLLSQLNSDDAPRSLVSLLSSCLSPVPHPSNQVSLQSNCVNVVNHNLSQQDDHLNRLVVLLVVCVVVVHLVSCVSNLSVQQTPDDPRNVSNLVSLLVVLVPVSSLVVLCVVLVVDDDRSVVSSVVSNVD

Organism: Leadbettera azotonutricia (strain ATCC BAA-888 / DSM 13862 / ZAS-9) (NCBI:txid545695)

pLDDT: mean 84.01, std 21.05, range [26.62, 98.19]